Protein AF-A0A0F9BM87-F1 (afdb_monomer_lite)

Foldseek 3Di:
DPPDPVVVVVVVVVVVVVLVVLVVVVVVVLCVPLNDDPPDDPVVVVVSVVSCCVSVVVSVVVVVVVVVVVVVVVVVVVVVVVVVVVVVVVVVVVLVVVLVVLLVLLLVLLVLQADFDDPVLLVLLLVVLLVLCVVDVVLLVVLCVVVPPPSVPDDSSRSSVVVSVPDRARLLLLLLLQLVCVVPVDDLSRCCVPCSVPPCNSSPSSNVSLCPDPNVVVSLVSLLVSLVVLLPDDLVSSLVSLVSNVVSDPLSSNLSSLSSCVVVDDDPVSNCSSVVSVCVVVVVD

Secondary structure (DSSP, 8-state):
----HHHHHHHHHHHHHHHHHHHHHHHHHHHHHH-S-SS--HHHHHHHHHHHHHHHHHHHHHHHHHHHHHHHHHHHHHHHHHHHHHHHHHHHHHHHHHHHHHHHHHHHHHHHHTSBPPHHHHHHHHHHHHHHHHH-HHHHHHHHHHSTTTTTTS-HHHHHHHHHHH---BHHHHHHHHHHHHTTT--HHHHHHHSTTSTTHHHHHHHHHHHTSHHHHHHHHHHHHHHHHHHTS-HHHHHHHHHHHHHHS-HHHHHHHHHHGGGGT--HHHHHHHHHHHHHHHTT-

Organism: NCBI:txid412755

Radius of gyration: 41.7 Å; chains: 1; bounding box: 93×34×113 Å

Structure (mmCIF, N/CA/C/O backbone):
data_AF-A0A0F9BM87-F1
#
_entry.id   AF-A0A0F9BM87-F1
#
loop_
_atom_site.group_PDB
_atom_site.id
_atom_site.type_symbol
_atom_site.label_atom_id
_atom_site.label_alt_id
_atom_site.label_comp_id
_atom_site.label_asym_id
_atom_site.label_entity_id
_atom_site.label_seq_id
_atom_site.pdbx_PDB_ins_code
_atom_site.Cartn_x
_atom_site.Cartn_y
_atom_site.Cartn_z
_atom_site.occupancy
_atom_site.B_iso_or_equiv
_atom_site.auth_seq_id
_atom_site.auth_comp_id
_atom_site.auth_asym_id
_atom_site.auth_atom_id
_atom_site.pdbx_PDB_model_num
ATOM 1 N N . MET A 1 1 ? 21.117 15.524 -29.279 1.00 38.75 1 MET A N 1
ATOM 2 C CA . MET A 1 1 ? 21.558 15.865 -30.651 1.00 38.75 1 MET A CA 1
ATOM 3 C C . MET A 1 1 ? 21.084 14.778 -31.607 1.00 38.75 1 MET A C 1
ATOM 5 O O . MET A 1 1 ? 21.754 13.766 -31.763 1.00 38.75 1 MET A O 1
ATOM 9 N N . LEU A 1 2 ? 19.904 14.961 -32.200 1.00 38.16 2 LEU A N 1
ATOM 10 C CA . LEU A 1 2 ? 19.389 14.106 -33.270 1.00 38.16 2 LEU A CA 1
ATOM 11 C C . LEU A 1 2 ? 20.090 14.510 -34.570 1.00 38.16 2 LEU A C 1
ATOM 13 O O . LEU A 1 2 ? 19.672 15.446 -35.246 1.00 38.16 2 LEU A O 1
ATOM 17 N N . VAL A 1 3 ? 21.188 13.839 -34.913 1.00 45.25 3 VAL A N 1
ATOM 18 C CA . VAL A 1 3 ? 21.654 13.863 -36.302 1.00 45.25 3 VAL A CA 1
ATOM 19 C C . VAL A 1 3 ? 20.574 13.142 -37.104 1.00 45.25 3 VAL A C 1
ATOM 21 O O . VAL A 1 3 ? 20.413 11.933 -36.965 1.00 45.25 3 VAL A O 1
ATOM 24 N N . ASN A 1 4 ? 19.786 13.916 -37.857 1.00 48.91 4 ASN A N 1
ATOM 25 C CA . ASN A 1 4 ? 18.680 13.454 -38.692 1.00 48.91 4 ASN A CA 1
ATOM 26 C C . ASN A 1 4 ? 19.032 12.133 -39.389 1.00 48.91 4 ASN A C 1
ATOM 28 O O . ASN A 1 4 ? 19.942 12.086 -40.213 1.00 48.91 4 ASN A O 1
ATOM 32 N N . ALA A 1 5 ? 18.283 11.066 -39.108 1.00 56.22 5 ALA A N 1
ATOM 33 C CA . ALA A 1 5 ? 18.441 9.777 -39.786 1.00 56.22 5 ALA A CA 1
ATOM 34 C C . ALA A 1 5 ? 18.329 9.900 -41.322 1.00 56.22 5 ALA A C 1
ATOM 36 O O . ALA A 1 5 ? 18.836 9.064 -42.065 1.00 56.22 5 ALA A O 1
ATOM 37 N N . ASP A 1 6 ? 17.702 10.974 -41.808 1.00 58.03 6 ASP A N 1
ATOM 38 C CA . ASP A 1 6 ? 17.629 11.315 -43.226 1.00 58.03 6 ASP A CA 1
ATOM 39 C C . ASP A 1 6 ? 18.947 11.899 -43.786 1.00 58.03 6 ASP A C 1
ATOM 41 O O . ASP A 1 6 ? 19.316 11.639 -44.933 1.00 58.03 6 ASP A O 1
ATOM 45 N N . SER A 1 7 ? 19.729 12.630 -42.979 1.00 59.69 7 SER A N 1
ATOM 46 C CA . SER A 1 7 ? 21.034 13.152 -43.411 1.00 59.69 7 SER A CA 1
ATOM 47 C C . SER A 1 7 ? 22.107 12.062 -43.459 1.00 59.69 7 SER A C 1
ATOM 49 O O . SER A 1 7 ? 22.951 12.084 -44.356 1.00 59.69 7 SER A O 1
ATOM 51 N N . SER A 1 8 ? 22.044 11.061 -42.570 1.00 63.38 8 SER A N 1
ATOM 52 C CA . SER A 1 8 ? 22.971 9.920 -42.596 1.00 63.38 8 SER A CA 1
ATOM 53 C C . SER A 1 8 ? 22.740 9.022 -43.816 1.00 63.38 8 SER A C 1
ATOM 55 O O . SER A 1 8 ? 23.703 8.635 -44.474 1.00 63.38 8 SER A O 1
ATOM 57 N N . LYS A 1 9 ? 21.478 8.769 -44.194 1.00 68.50 9 LYS A N 1
ATOM 58 C CA . LYS A 1 9 ? 21.127 8.024 -45.416 1.00 68.50 9 LYS A CA 1
ATOM 59 C C . LYS A 1 9 ? 21.621 8.727 -46.677 1.00 68.50 9 LYS A C 1
ATOM 61 O O . LYS A 1 9 ? 22.190 8.085 -47.560 1.00 68.50 9 LYS A O 1
ATOM 66 N N . LYS A 1 10 ? 21.463 10.054 -46.743 1.00 76.38 10 LYS A N 1
ATOM 67 C CA . LYS A 1 10 ? 22.005 10.873 -47.835 1.00 76.38 10 LYS A CA 1
ATOM 68 C C . LYS A 1 10 ? 23.531 10.779 -47.876 1.00 76.38 10 LYS A C 1
ATOM 70 O O . LYS A 1 10 ? 24.073 10.480 -48.934 1.00 76.38 10 LYS A O 1
ATOM 75 N N . PHE A 1 11 ? 24.218 10.935 -46.743 1.00 75.75 11 PHE A N 1
ATOM 76 C CA . PHE A 1 11 ? 25.679 10.818 -46.667 1.00 75.75 11 PHE A CA 1
ATOM 77 C C . PHE A 1 11 ? 26.193 9.447 -47.131 1.00 75.75 11 PHE A C 1
ATOM 79 O O . PHE A 1 11 ? 27.096 9.381 -47.960 1.00 75.75 11 PHE A O 1
ATOM 86 N N . VAL A 1 12 ? 25.575 8.354 -46.671 1.00 74.69 12 VAL A N 1
ATOM 87 C CA . VAL A 1 12 ? 25.930 6.988 -47.093 1.00 74.69 12 VAL A CA 1
ATOM 88 C C . VAL A 1 12 ? 25.682 6.792 -48.592 1.00 74.69 12 VAL A C 1
ATOM 90 O O . VAL A 1 12 ? 26.532 6.241 -49.285 1.00 74.69 12 VAL A O 1
ATOM 93 N N . SER A 1 13 ? 24.569 7.301 -49.132 1.00 78.25 13 SER A N 1
ATOM 94 C CA . SER A 1 13 ? 24.286 7.243 -50.574 1.00 78.25 13 SER A CA 1
ATOM 95 C C . SER A 1 13 ? 25.323 8.007 -51.408 1.00 78.25 13 SER A C 1
ATOM 97 O O . SER A 1 13 ? 25.795 7.497 -52.424 1.00 78.25 13 SER A O 1
ATOM 99 N N . TRP A 1 14 ? 25.720 9.207 -50.973 1.00 82.31 14 TRP A N 1
ATOM 100 C CA . TRP A 1 14 ? 26.781 9.990 -51.615 1.00 82.31 14 TRP A CA 1
ATOM 101 C C . TRP A 1 14 ? 28.141 9.292 -51.536 1.00 82.31 14 TRP A C 1
ATOM 103 O O . TRP A 1 14 ? 28.867 9.259 -52.529 1.00 82.31 14 TRP A O 1
ATOM 113 N N . TYR A 1 15 ? 28.456 8.679 -50.394 1.00 80.31 15 TYR A N 1
ATOM 114 C CA . TYR A 1 15 ? 29.683 7.912 -50.202 1.00 80.31 15 TYR A CA 1
ATOM 115 C C . TYR A 1 15 ? 29.750 6.696 -51.135 1.00 80.31 15 TYR A C 1
ATOM 117 O O . TYR A 1 15 ? 30.749 6.517 -51.824 1.00 80.31 15 TYR A O 1
ATOM 125 N N . ILE A 1 16 ? 28.666 5.919 -51.250 1.00 81.19 16 ILE A N 1
ATOM 126 C CA . ILE A 1 16 ? 28.582 4.777 -52.178 1.00 81.19 16 ILE A CA 1
ATOM 127 C C . ILE A 1 16 ? 28.771 5.239 -53.629 1.00 81.19 16 ILE A C 1
ATOM 129 O O . ILE A 1 16 ? 29.550 4.644 -54.370 1.00 81.19 16 ILE A O 1
ATOM 133 N N . LYS A 1 17 ? 28.116 6.335 -54.038 1.00 85.31 17 LYS A N 1
ATOM 134 C CA . LYS A 1 17 ? 28.275 6.902 -55.390 1.00 85.31 17 LYS A CA 1
ATOM 135 C C . LYS A 1 17 ? 29.710 7.360 -55.663 1.00 85.31 17 LYS A C 1
ATOM 137 O O . LYS A 1 17 ? 30.238 7.102 -56.742 1.00 85.31 17 LYS A O 1
ATOM 142 N N . SER A 1 18 ? 30.346 8.011 -54.688 1.00 83.44 18 SER A N 1
ATOM 143 C CA . SER A 1 18 ? 31.752 8.418 -54.772 1.00 83.44 18 SER A CA 1
ATOM 144 C C . SER A 1 18 ? 32.675 7.205 -54.898 1.00 83.44 18 SER A C 1
ATOM 146 O O . SER A 1 18 ? 33.555 7.195 -55.756 1.00 83.44 18 SER A O 1
ATOM 148 N N . LEU A 1 19 ? 32.416 6.148 -54.127 1.00 81.50 19 LEU A N 1
ATOM 149 C CA . LEU A 1 19 ? 33.180 4.910 -54.177 1.00 81.50 19 LEU A CA 1
ATOM 150 C C . LEU A 1 19 ? 33.088 4.217 -55.542 1.00 81.50 19 LEU A C 1
ATOM 152 O O . LEU A 1 19 ? 34.108 3.839 -56.116 1.00 81.50 19 LEU A O 1
ATOM 156 N N . CYS A 1 20 ? 31.875 4.089 -56.088 1.00 83.94 20 CYS A N 1
ATOM 157 C CA . CYS A 1 20 ? 31.666 3.535 -57.424 1.00 83.94 20 CYS A CA 1
ATOM 158 C C . CYS A 1 20 ? 32.400 4.357 -58.491 1.00 83.94 20 CYS A C 1
ATOM 160 O O . CYS A 1 20 ? 33.011 3.779 -59.384 1.00 83.94 20 CYS A O 1
ATOM 162 N N . SER A 1 21 ? 32.397 5.688 -58.374 1.00 86.00 21 SER A N 1
ATOM 163 C CA . SER A 1 21 ? 33.141 6.573 -59.279 1.00 86.00 21 SER A CA 1
ATOM 164 C C . SER A 1 21 ? 34.652 6.322 -59.217 1.00 86.00 21 SER A C 1
ATOM 166 O O . SER A 1 21 ? 35.288 6.131 -60.251 1.00 86.00 21 SER A O 1
ATOM 168 N N . VAL A 1 22 ? 35.225 6.221 -58.011 1.00 84.12 22 VAL A N 1
ATOM 169 C CA . VAL A 1 22 ? 36.648 5.889 -57.826 1.00 84.12 22 VAL A CA 1
ATOM 170 C C . VAL A 1 22 ? 36.974 4.527 -58.440 1.00 84.12 22 VAL A C 1
ATOM 172 O O . VAL A 1 22 ? 37.974 4.401 -59.139 1.00 84.12 22 VAL A O 1
ATOM 175 N N . PHE A 1 23 ? 36.111 3.525 -58.258 1.00 82.25 23 PHE A N 1
ATOM 176 C CA . PHE A 1 23 ? 36.311 2.201 -58.850 1.00 82.25 23 PHE A CA 1
ATOM 177 C C . PHE A 1 23 ? 36.285 2.239 -60.386 1.00 82.25 23 PHE A C 1
ATOM 179 O O . PHE A 1 23 ? 37.147 1.645 -61.029 1.00 82.25 23 PHE A O 1
ATOM 186 N N . ILE A 1 24 ? 35.361 2.999 -60.985 1.00 85.50 24 ILE A N 1
ATOM 187 C CA . ILE A 1 24 ? 35.298 3.207 -62.442 1.00 85.50 24 ILE A CA 1
ATOM 188 C C . ILE A 1 24 ? 36.574 3.888 -62.953 1.00 85.50 24 ILE A C 1
ATOM 190 O O . ILE A 1 24 ? 37.122 3.469 -63.971 1.00 85.50 24 ILE A O 1
ATOM 194 N N . ILE A 1 25 ? 37.085 4.895 -62.235 1.00 85.44 25 ILE A N 1
ATOM 195 C CA . ILE A 1 25 ? 38.340 5.577 -62.586 1.00 85.44 25 ILE A CA 1
ATOM 196 C C . ILE A 1 25 ? 39.523 4.605 -62.517 1.00 85.44 25 ILE A C 1
ATOM 198 O O . ILE A 1 25 ? 40.340 4.583 -63.432 1.00 85.44 25 ILE A O 1
ATOM 202 N N . ILE A 1 26 ? 39.603 3.768 -61.478 1.00 81.19 26 ILE A N 1
ATOM 203 C CA . ILE A 1 26 ? 40.661 2.755 -61.335 1.00 81.19 26 ILE A CA 1
ATOM 204 C C . ILE A 1 26 ? 40.622 1.767 -62.505 1.00 81.19 26 ILE A C 1
ATOM 206 O O . ILE A 1 26 ? 41.658 1.491 -63.108 1.00 81.19 26 ILE A O 1
ATOM 210 N N . VAL A 1 27 ? 39.431 1.279 -62.866 1.00 81.06 27 VAL A N 1
ATOM 211 C CA . VAL A 1 27 ? 39.229 0.383 -64.015 1.00 81.06 27 VAL A CA 1
ATOM 212 C C . VAL A 1 27 ? 39.637 1.066 -65.326 1.00 81.06 27 VAL A C 1
ATOM 214 O O . VAL A 1 27 ? 40.315 0.461 -66.154 1.00 81.06 27 VAL A O 1
ATOM 217 N N . PHE A 1 28 ? 39.291 2.341 -65.505 1.00 83.69 28 PHE A N 1
ATOM 218 C CA . PHE A 1 28 ? 39.672 3.110 -66.690 1.00 83.69 28 PHE A CA 1
ATOM 219 C C . PHE A 1 28 ? 41.191 3.313 -66.791 1.00 83.69 28 PHE A C 1
ATOM 221 O O . PHE A 1 28 ? 41.782 3.050 -67.837 1.00 83.69 28 PHE A O 1
ATOM 228 N N . VAL A 1 29 ? 41.845 3.717 -65.696 1.00 82.38 29 VAL A N 1
ATOM 229 C CA . VAL A 1 29 ? 43.308 3.876 -65.619 1.00 82.38 29 VAL A CA 1
ATOM 230 C C . VAL A 1 29 ? 44.018 2.545 -65.870 1.00 82.38 29 VAL A C 1
ATOM 232 O O . VAL A 1 29 ? 45.041 2.513 -66.553 1.00 82.38 29 VAL A O 1
ATOM 235 N N . PHE A 1 30 ? 43.462 1.443 -65.366 1.00 75.75 30 PHE A N 1
ATOM 236 C CA . PHE A 1 30 ? 43.978 0.099 -65.602 1.00 75.75 30 PHE A CA 1
ATOM 237 C C . PHE A 1 30 ? 43.967 -0.260 -67.094 1.00 75.75 30 PHE A C 1
ATOM 239 O O . PHE A 1 30 ? 45.016 -0.593 -67.650 1.00 75.75 30 PHE A O 1
ATOM 246 N N . PHE A 1 31 ? 42.819 -0.121 -67.767 1.00 78.38 31 PHE A N 1
ATOM 247 C CA . PHE A 1 31 ? 42.715 -0.416 -69.200 1.00 78.38 31 PHE A CA 1
ATOM 248 C C . PHE A 1 31 ? 43.541 0.539 -70.065 1.00 78.38 31 PHE A C 1
ATOM 250 O O . PHE A 1 31 ? 44.109 0.107 -71.067 1.00 78.38 31 PHE A O 1
ATOM 257 N N . TYR A 1 32 ? 43.674 1.803 -69.656 1.00 78.56 32 TYR A N 1
ATOM 258 C CA . TYR A 1 32 ? 44.555 2.764 -70.319 1.00 78.56 32 TYR A CA 1
ATOM 259 C C . TYR A 1 32 ? 46.037 2.373 -70.210 1.00 78.56 32 TYR A C 1
ATOM 261 O O . TYR A 1 32 ? 46.791 2.523 -71.169 1.00 78.56 32 TYR A O 1
ATOM 269 N N . ARG A 1 33 ? 46.476 1.865 -69.049 1.00 73.81 33 ARG A N 1
ATOM 270 C CA . ARG A 1 33 ? 47.893 1.571 -68.789 1.00 73.81 33 ARG A CA 1
ATOM 271 C C . ARG A 1 33 ? 48.361 0.233 -69.360 1.00 73.81 33 ARG A C 1
ATOM 273 O O . ARG A 1 33 ? 49.499 0.162 -69.820 1.00 73.81 33 ARG A O 1
ATOM 280 N N . PHE A 1 34 ? 47.527 -0.804 -69.292 1.00 70.00 34 PHE A N 1
ATOM 281 C CA . PHE A 1 34 ? 47.913 -2.181 -69.636 1.00 70.00 34 PHE A CA 1
ATOM 282 C C . PHE A 1 34 ? 47.316 -2.682 -70.960 1.00 70.00 34 PHE A C 1
ATOM 284 O O . PHE A 1 34 ? 47.810 -3.663 -71.512 1.00 70.00 34 PHE A O 1
ATOM 291 N N . GLY A 1 35 ? 46.308 -1.994 -71.509 1.00 67.44 35 GLY A N 1
ATOM 292 C CA . GLY A 1 35 ? 45.614 -2.422 -72.723 1.00 67.44 35 GLY A CA 1
ATOM 293 C C . GLY A 1 35 ? 44.802 -3.712 -72.538 1.00 67.44 35 GLY A C 1
ATOM 294 O O . GLY A 1 35 ? 44.809 -4.342 -71.482 1.00 67.44 35 GLY A O 1
ATOM 295 N N . PHE A 1 36 ? 44.067 -4.112 -73.578 1.00 61.66 36 PHE A N 1
ATOM 296 C CA . PHE A 1 36 ? 43.294 -5.359 -73.598 1.00 61.66 36 PHE A CA 1
ATOM 297 C C . PHE A 1 36 ? 44.100 -6.432 -74.342 1.00 61.66 36 PHE A C 1
ATOM 299 O O . PHE A 1 36 ? 44.012 -6.543 -75.564 1.00 61.66 36 PHE A O 1
ATOM 306 N N . ASN A 1 37 ? 44.930 -7.201 -73.632 1.00 63.19 37 ASN A N 1
ATOM 307 C CA . ASN A 1 37 ? 45.675 -8.306 -74.240 1.00 63.19 37 ASN A CA 1
ATOM 308 C C . ASN A 1 37 ? 45.609 -9.575 -73.377 1.00 63.19 37 ASN A C 1
ATOM 310 O O . ASN A 1 37 ? 46.190 -9.651 -72.295 1.00 63.19 37 ASN A O 1
ATOM 314 N N . PHE A 1 38 ? 44.904 -10.589 -73.879 1.00 60.47 38 PHE A N 1
ATOM 315 C CA . PHE A 1 38 ? 44.740 -11.886 -73.216 1.00 60.47 38 PHE A CA 1
ATOM 316 C C . PHE A 1 38 ? 45.977 -12.796 -73.331 1.00 60.47 38 PHE A C 1
ATOM 318 O O . PHE A 1 38 ? 46.027 -13.827 -72.666 1.00 60.47 38 PHE A O 1
ATOM 325 N N . ASN A 1 39 ? 46.983 -12.419 -74.131 1.00 61.69 39 ASN A N 1
ATOM 326 C CA . ASN A 1 39 ? 48.230 -13.165 -74.307 1.00 61.69 39 ASN A CA 1
ATOM 327 C C . ASN A 1 39 ? 49.402 -12.430 -73.633 1.00 61.69 39 ASN A C 1
ATOM 329 O O . ASN A 1 39 ? 50.265 -11.852 -74.293 1.00 61.69 39 ASN A O 1
ATOM 333 N N . THR A 1 40 ? 49.375 -12.389 -72.302 1.00 65.00 40 THR A N 1
ATOM 334 C CA . THR A 1 40 ? 50.290 -11.593 -71.470 1.00 65.00 40 THR A CA 1
ATOM 335 C C . THR A 1 40 ? 51.230 -12.504 -70.669 1.00 65.00 40 THR A C 1
ATOM 337 O O . THR A 1 40 ? 50.798 -13.526 -70.139 1.00 65.00 40 THR A O 1
ATOM 340 N N . THR A 1 41 ? 52.519 -12.153 -70.572 1.00 73.88 41 THR A N 1
ATOM 341 C CA . THR A 1 41 ? 53.528 -12.945 -69.841 1.00 73.88 41 THR A CA 1
ATOM 342 C C . THR A 1 41 ? 53.299 -12.906 -68.322 1.00 73.88 41 THR A C 1
ATOM 344 O O . THR 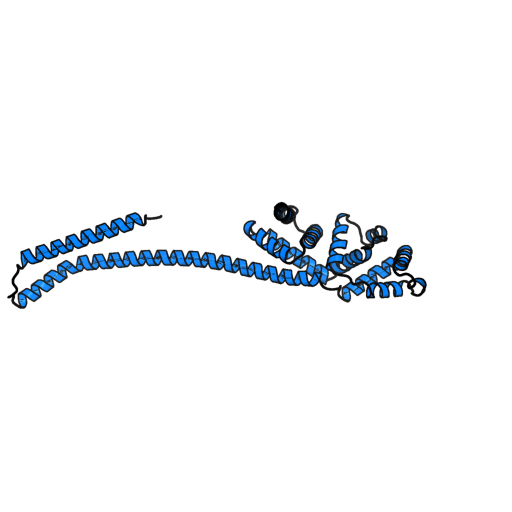A 1 41 ? 52.703 -11.970 -67.783 1.00 73.88 41 THR A O 1
ATOM 347 N N . LEU A 1 42 ? 53.787 -13.927 -67.605 1.00 69.44 42 LEU A N 1
ATOM 348 C CA . LEU A 1 42 ? 53.614 -14.064 -66.149 1.00 69.44 42 LEU A CA 1
ATOM 349 C C . LEU A 1 42 ? 54.137 -12.842 -65.366 1.00 69.44 42 LEU A C 1
ATOM 351 O O . LEU A 1 42 ? 53.536 -12.428 -64.379 1.00 69.44 42 LEU A O 1
ATOM 355 N N . GLU A 1 43 ? 55.224 -12.225 -65.827 1.00 73.25 43 GLU A N 1
ATOM 356 C CA . GLU A 1 43 ? 55.825 -11.044 -65.197 1.00 73.25 43 GLU A CA 1
ATOM 357 C C . GLU A 1 43 ? 54.905 -9.813 -65.259 1.00 73.25 43 GLU A C 1
ATOM 359 O O . GLU A 1 43 ? 54.724 -9.099 -64.270 1.00 73.25 43 GLU A O 1
ATOM 364 N N . THR A 1 44 ? 54.231 -9.602 -66.392 1.00 72.81 44 THR A N 1
ATOM 365 C CA . THR A 1 44 ? 53.254 -8.518 -66.554 1.00 72.81 44 THR A CA 1
ATOM 366 C C . THR A 1 44 ? 52.006 -8.752 -65.699 1.00 72.81 44 THR A C 1
ATOM 368 O O . THR A 1 44 ? 51.427 -7.793 -65.186 1.00 72.81 44 THR A O 1
ATOM 371 N N . TRP A 1 45 ? 51.627 -10.012 -65.464 1.00 77.12 45 TRP A N 1
ATOM 372 C CA . TRP A 1 45 ? 50.568 -10.370 -64.515 1.00 77.12 45 TRP A CA 1
ATOM 373 C C . TRP A 1 45 ? 50.923 -10.007 -63.073 1.00 77.12 45 TRP A C 1
ATOM 375 O O . TRP A 1 45 ? 50.112 -9.387 -62.384 1.00 77.12 45 TRP A O 1
ATOM 385 N N . VAL A 1 46 ? 52.140 -10.327 -62.624 1.00 79.19 46 VAL A N 1
ATOM 386 C CA . VAL A 1 46 ? 52.614 -9.980 -61.273 1.00 79.19 46 VAL A CA 1
ATOM 387 C C . VAL A 1 46 ? 52.647 -8.462 -61.080 1.00 79.19 46 VAL A C 1
ATOM 389 O O . VAL A 1 46 ? 52.158 -7.952 -60.069 1.00 79.19 46 VAL A O 1
ATOM 392 N N . HIS A 1 47 ? 53.145 -7.719 -62.072 1.00 76.12 47 HIS A N 1
ATOM 393 C CA . HIS A 1 47 ? 53.167 -6.257 -62.023 1.00 76.12 47 HIS A CA 1
ATOM 394 C C . HIS A 1 47 ? 51.749 -5.653 -62.011 1.00 76.12 47 HIS A C 1
ATOM 396 O O . HIS A 1 47 ? 51.476 -4.706 -61.271 1.00 76.12 47 HIS A O 1
ATOM 402 N N . SER A 1 48 ? 50.823 -6.227 -62.784 1.00 73.75 48 SER A N 1
ATOM 403 C CA . SER A 1 48 ? 49.414 -5.807 -62.812 1.00 73.75 48 SER A CA 1
ATOM 404 C C . SER A 1 48 ? 48.717 -6.058 -61.473 1.00 73.75 48 SER A C 1
ATOM 406 O O . SER A 1 48 ? 48.031 -5.173 -60.961 1.00 73.75 48 SER A O 1
ATOM 408 N N . ALA A 1 49 ? 48.939 -7.226 -60.862 1.00 76.69 49 ALA A N 1
ATOM 409 C CA . ALA A 1 49 ? 48.396 -7.568 -59.549 1.00 76.69 49 ALA A CA 1
ATOM 410 C C . ALA A 1 49 ? 48.949 -6.657 -58.439 1.00 76.69 49 ALA A C 1
ATOM 412 O O . ALA A 1 49 ? 48.195 -6.201 -57.579 1.00 76.69 49 ALA A O 1
ATOM 413 N N . SER A 1 50 ? 50.246 -6.331 -58.479 1.00 80.75 50 SER A N 1
ATOM 414 C CA . SER A 1 50 ? 50.868 -5.398 -57.530 1.00 80.75 50 SER A CA 1
ATOM 415 C C . SER A 1 50 ? 50.284 -3.985 -57.649 1.00 80.75 50 SER A C 1
ATOM 417 O O . SER A 1 50 ? 49.908 -3.380 -56.644 1.00 80.75 50 SER A O 1
ATOM 419 N N . PHE A 1 51 ? 50.123 -3.478 -58.875 1.00 79.88 51 PHE A N 1
ATOM 420 C CA . PHE A 1 51 ? 49.505 -2.175 -59.132 1.00 79.88 51 PHE A CA 1
ATOM 421 C C . PHE A 1 51 ? 48.049 -2.122 -58.649 1.00 79.88 51 PHE A C 1
ATOM 423 O O . PHE A 1 51 ? 47.656 -1.173 -57.970 1.00 79.88 51 PHE A O 1
ATOM 430 N N . PHE A 1 52 ? 47.267 -3.164 -58.944 1.00 77.25 52 PHE A N 1
ATOM 431 C CA . PHE A 1 52 ? 45.875 -3.262 -58.513 1.00 77.25 52 PHE A CA 1
ATOM 432 C C . PHE A 1 52 ? 45.753 -3.292 -56.985 1.00 77.25 52 PHE A C 1
ATOM 434 O O . PHE A 1 52 ? 44.976 -2.526 -56.421 1.00 77.25 52 PHE A O 1
ATOM 441 N N . ASN A 1 53 ? 46.576 -4.092 -56.300 1.00 81.06 53 ASN A N 1
ATOM 442 C CA . ASN A 1 53 ? 46.582 -4.155 -54.838 1.00 81.06 53 ASN A CA 1
ATOM 443 C C . ASN A 1 53 ? 46.970 -2.812 -54.203 1.00 81.06 53 ASN A C 1
ATOM 445 O O . ASN A 1 53 ? 46.304 -2.367 -53.268 1.00 81.06 53 ASN A O 1
ATOM 449 N N . ASN A 1 54 ? 47.990 -2.128 -54.726 1.00 81.81 54 ASN A N 1
ATOM 450 C CA . ASN A 1 54 ? 48.439 -0.842 -54.183 1.00 81.81 54 ASN A CA 1
ATOM 451 C C . ASN A 1 54 ? 47.396 0.273 -54.348 1.00 81.81 54 ASN A C 1
ATOM 453 O O . ASN A 1 54 ? 47.270 1.131 -53.476 1.00 81.81 54 ASN A O 1
ATOM 457 N N . ILE A 1 55 ? 46.626 0.253 -55.439 1.00 81.19 55 ILE A N 1
ATOM 458 C CA . ILE A 1 55 ? 45.579 1.249 -55.698 1.00 81.19 55 ILE A CA 1
ATOM 459 C C . ILE A 1 55 ? 44.270 0.913 -54.980 1.00 81.19 55 ILE A C 1
ATOM 461 O O . ILE A 1 55 ? 43.582 1.822 -54.517 1.00 81.19 55 ILE A O 1
ATOM 465 N N . LEU A 1 56 ? 43.916 -0.370 -54.870 1.00 78.56 56 LEU A N 1
ATOM 466 C CA . LEU A 1 56 ? 42.646 -0.793 -54.281 1.00 78.56 56 LEU A CA 1
ATOM 467 C C . LEU A 1 56 ? 42.680 -0.827 -52.746 1.00 78.56 56 LEU A C 1
ATOM 469 O O . LEU A 1 56 ? 41.650 -0.598 -52.112 1.00 78.56 56 LEU A O 1
ATOM 473 N N . THR A 1 57 ? 43.845 -1.070 -52.135 1.00 82.56 57 THR A N 1
ATOM 474 C CA . THR A 1 57 ? 43.966 -1.210 -50.672 1.00 82.56 57 THR A CA 1
ATOM 475 C C . THR A 1 57 ? 43.504 0.038 -49.901 1.00 82.56 57 THR A C 1
ATOM 477 O O . THR A 1 57 ? 42.686 -0.119 -48.992 1.00 82.56 57 THR A O 1
ATOM 480 N N . PRO A 1 58 ? 43.932 1.276 -50.232 1.00 81.00 58 PRO A N 1
ATOM 481 C CA . PRO A 1 58 ? 43.516 2.457 -49.469 1.00 81.00 58 PRO A CA 1
ATOM 482 C C . PRO A 1 58 ? 42.000 2.745 -49.528 1.00 81.00 58 PRO A C 1
ATOM 484 O O . PRO A 1 58 ? 41.409 2.974 -48.470 1.00 81.00 58 PRO A O 1
ATOM 487 N N . PRO A 1 59 ? 41.321 2.678 -50.697 1.00 79.00 59 PRO A N 1
ATOM 488 C CA . PRO A 1 59 ? 39.861 2.768 -50.764 1.00 79.00 59 PRO A CA 1
ATOM 489 C C . PRO A 1 59 ? 39.151 1.671 -49.968 1.00 79.00 59 PRO A C 1
ATOM 491 O O . PRO A 1 59 ? 38.188 1.957 -49.259 1.00 79.00 59 PRO A O 1
ATOM 494 N N . LEU A 1 60 ? 39.630 0.426 -50.047 1.00 79.75 60 LEU A N 1
ATOM 495 C CA . LEU A 1 60 ? 39.002 -0.703 -49.360 1.00 79.75 60 LEU A CA 1
ATOM 496 C C . LEU A 1 60 ? 39.111 -0.565 -47.835 1.00 79.75 60 LEU A C 1
ATOM 498 O O . LEU A 1 60 ? 38.148 -0.829 -47.119 1.00 79.75 60 LEU A O 1
ATOM 502 N N . LEU A 1 61 ? 40.242 -0.050 -47.349 1.00 82.75 61 LEU A N 1
ATOM 503 C CA . LEU A 1 61 ? 40.459 0.263 -45.937 1.00 82.75 61 LEU A CA 1
ATOM 504 C C . LEU A 1 61 ? 39.600 1.445 -45.451 1.00 82.75 61 LEU A C 1
ATOM 506 O O . LEU A 1 61 ? 39.128 1.460 -44.314 1.00 82.75 61 LEU A O 1
ATOM 510 N N . ALA A 1 62 ? 39.338 2.428 -46.317 1.00 80.81 62 ALA A N 1
ATOM 511 C CA . ALA A 1 62 ? 38.408 3.511 -46.009 1.00 80.81 62 ALA A CA 1
ATOM 512 C C . ALA A 1 62 ? 36.963 2.996 -45.870 1.00 80.81 62 ALA A C 1
ATOM 514 O O . ALA A 1 62 ? 36.266 3.386 -44.932 1.00 80.81 62 ALA A O 1
ATOM 515 N N . ILE A 1 63 ? 36.531 2.083 -46.749 1.00 80.31 63 ILE A N 1
ATOM 516 C CA . ILE A 1 63 ? 35.203 1.451 -46.676 1.00 80.31 63 ILE A CA 1
ATOM 517 C C . ILE A 1 63 ? 35.045 0.668 -45.375 1.00 80.31 63 ILE A C 1
ATOM 519 O O . ILE A 1 63 ? 34.043 0.826 -44.678 1.00 80.31 63 ILE A O 1
ATOM 523 N N . THR A 1 64 ? 36.021 -0.180 -45.039 1.00 85.81 64 THR A N 1
ATOM 524 C CA . THR A 1 64 ? 35.950 -0.998 -43.822 1.00 85.81 64 THR A CA 1
ATOM 525 C C . THR A 1 64 ? 35.918 -0.123 -42.575 1.00 85.81 64 THR A C 1
ATOM 527 O O . THR A 1 64 ? 35.104 -0.373 -41.690 1.00 85.81 64 THR A O 1
ATOM 530 N N . SER A 1 65 ? 36.699 0.960 -42.535 1.00 85.00 65 SER A N 1
ATOM 531 C CA . SER A 1 65 ? 36.641 1.955 -41.456 1.00 85.00 65 SER A CA 1
ATOM 532 C C . SER A 1 65 ? 35.253 2.599 -41.326 1.00 85.00 65 SER A C 1
ATOM 534 O O . SER A 1 65 ? 34.696 2.666 -40.228 1.00 85.00 65 SER A O 1
ATOM 536 N N . VAL A 1 66 ? 34.631 2.997 -42.442 1.00 81.69 66 VAL A N 1
ATOM 537 C CA . VAL A 1 66 ? 33.261 3.540 -42.439 1.00 81.69 66 VAL A CA 1
ATOM 538 C C . VAL A 1 66 ? 32.252 2.507 -41.939 1.00 81.69 66 VAL A C 1
ATOM 540 O O . VAL A 1 66 ? 31.402 2.845 -41.114 1.00 81.69 66 VAL A O 1
ATOM 543 N N . PHE A 1 67 ? 32.351 1.247 -42.369 1.00 82.12 67 PHE A N 1
ATOM 544 C CA . PHE A 1 67 ? 31.469 0.187 -41.876 1.00 82.12 67 PHE A CA 1
ATOM 545 C C . PHE A 1 67 ? 31.648 -0.083 -40.385 1.00 82.12 67 PHE A C 1
ATOM 547 O O . PHE A 1 67 ? 30.651 -0.240 -39.679 1.00 82.12 67 PHE A O 1
ATOM 554 N N . ILE A 1 68 ? 32.883 -0.073 -39.882 1.00 87.94 68 ILE A N 1
ATOM 555 C CA . ILE A 1 68 ? 33.161 -0.199 -38.448 1.00 87.94 68 ILE A CA 1
ATOM 556 C C . ILE A 1 68 ? 32.512 0.960 -37.684 1.00 87.94 68 ILE A C 1
ATOM 558 O O . ILE A 1 68 ? 31.833 0.729 -36.687 1.00 87.94 68 ILE A O 1
ATOM 562 N N . LEU A 1 69 ? 32.637 2.198 -38.172 1.00 84.19 69 LEU A N 1
ATOM 563 C CA . LEU A 1 69 ? 32.017 3.367 -37.540 1.00 84.19 69 LEU A CA 1
ATOM 564 C C . LEU A 1 69 ? 30.482 3.314 -37.558 1.00 84.19 69 LEU A C 1
ATOM 566 O O . LEU A 1 69 ? 29.845 3.696 -36.575 1.00 84.19 69 LEU A O 1
ATOM 570 N N . LEU A 1 70 ? 29.877 2.848 -38.654 1.00 77.81 70 LEU A N 1
ATOM 571 C CA . LEU A 1 70 ? 28.425 2.666 -38.754 1.00 77.81 70 LEU A CA 1
ATOM 572 C C . LEU A 1 70 ? 27.929 1.571 -37.809 1.00 77.81 70 LEU A C 1
ATOM 574 O O . LEU A 1 70 ? 26.930 1.768 -37.116 1.00 77.81 70 LEU A O 1
ATOM 578 N N . THR A 1 71 ? 28.656 0.455 -37.743 1.00 86.19 71 THR A N 1
ATOM 579 C CA . THR A 1 71 ? 28.357 -0.654 -36.831 1.00 86.19 71 THR A CA 1
ATOM 580 C C . THR A 1 71 ? 28.453 -0.177 -35.388 1.00 86.19 71 THR A C 1
ATOM 582 O O . THR A 1 71 ? 27.496 -0.315 -34.638 1.00 86.19 71 THR A O 1
ATOM 585 N N . TRP A 1 72 ? 29.541 0.510 -35.026 1.00 85.81 72 TRP A N 1
ATOM 586 C CA . TRP A 1 72 ? 29.733 1.083 -33.693 1.00 85.81 72 TRP A CA 1
ATOM 587 C C . TRP A 1 72 ? 28.604 2.034 -33.289 1.00 85.81 72 TRP A C 1
ATOM 589 O O . TRP A 1 72 ? 28.075 1.945 -32.182 1.00 85.81 72 TRP A O 1
ATOM 599 N N . ARG A 1 73 ? 28.212 2.947 -34.187 1.00 81.44 73 ARG A N 1
ATOM 600 C CA . ARG A 1 73 ? 27.102 3.873 -33.926 1.00 81.44 73 ARG A CA 1
ATOM 601 C C . ARG A 1 73 ? 25.792 3.130 -33.698 1.00 81.44 73 ARG A C 1
ATOM 603 O O . ARG A 1 73 ? 25.095 3.452 -32.744 1.00 81.44 73 ARG A O 1
ATOM 610 N N . THR A 1 74 ? 25.494 2.142 -34.537 1.00 82.75 74 THR A N 1
ATOM 611 C CA . THR A 1 74 ? 24.274 1.331 -34.425 1.00 82.75 74 THR A CA 1
ATOM 612 C C . THR A 1 74 ? 24.258 0.564 -33.107 1.00 82.75 74 THR A C 1
ATOM 614 O O . THR A 1 74 ? 23.323 0.727 -32.328 1.00 82.75 74 THR A O 1
ATOM 617 N N . SER A 1 75 ? 25.339 -0.154 -32.784 1.00 83.31 75 SER A N 1
ATOM 618 C CA . SER A 1 75 ? 25.468 -0.886 -31.520 1.00 83.31 75 SER A CA 1
ATOM 619 C C . SER A 1 75 ? 25.346 0.028 -30.302 1.00 83.31 75 SER A C 1
ATOM 621 O O . SER A 1 75 ? 24.715 -0.343 -29.318 1.00 83.31 75 SER A O 1
ATOM 623 N N . LYS A 1 76 ? 25.902 1.246 -30.355 1.00 86.19 76 LYS A N 1
ATOM 624 C CA . LYS A 1 76 ? 25.763 2.215 -29.263 1.00 86.19 76 LYS A CA 1
ATOM 625 C C . LYS A 1 76 ? 24.313 2.674 -29.087 1.00 86.19 76 LYS A C 1
ATOM 627 O O . LYS A 1 76 ? 23.835 2.727 -27.958 1.00 86.19 76 LYS A O 1
ATOM 632 N N . THR A 1 77 ? 23.609 2.981 -30.176 1.00 85.94 77 THR A N 1
ATOM 633 C CA . THR A 1 77 ? 22.195 3.385 -30.120 1.00 85.94 77 THR A CA 1
ATOM 634 C C . THR A 1 77 ? 21.299 2.256 -29.616 1.00 85.94 77 THR A C 1
ATOM 636 O O . THR A 1 77 ? 20.430 2.498 -28.783 1.00 85.94 77 THR A O 1
ATOM 639 N N . GLU A 1 78 ? 21.524 1.022 -30.066 1.00 85.56 78 GLU A N 1
ATOM 640 C CA . GLU A 1 78 ? 20.788 -0.154 -29.584 1.00 85.56 78 GLU A CA 1
ATOM 641 C C . GLU A 1 78 ? 21.060 -0.430 -28.104 1.00 85.56 78 GLU A C 1
ATOM 643 O O . GLU A 1 78 ? 20.133 -0.729 -27.350 1.00 85.56 78 GLU A O 1
ATOM 648 N N . LEU A 1 79 ? 22.309 -0.270 -27.658 1.00 89.75 79 LEU A N 1
ATOM 649 C CA . LEU A 1 79 ? 22.676 -0.419 -26.252 1.00 89.75 79 LEU A CA 1
ATOM 650 C C . LEU A 1 79 ? 22.001 0.644 -25.376 1.00 89.75 79 LEU A C 1
ATOM 652 O O . LEU A 1 79 ? 21.458 0.313 -24.325 1.00 89.75 79 LEU A O 1
ATOM 656 N N . GLU A 1 80 ? 21.993 1.907 -25.807 1.00 89.44 80 GLU A N 1
ATOM 657 C CA . GLU A 1 80 ? 21.297 2.993 -25.106 1.00 89.44 80 GLU A CA 1
ATOM 658 C C . GLU A 1 80 ? 19.781 2.740 -25.051 1.00 89.44 80 GLU A C 1
ATOM 660 O O . GLU A 1 80 ? 19.176 2.841 -23.982 1.00 89.44 80 GLU A O 1
ATOM 665 N N . ALA A 1 81 ? 19.169 2.325 -26.164 1.00 87.38 81 ALA A N 1
ATOM 666 C CA . ALA A 1 81 ? 17.754 1.957 -26.204 1.00 87.38 81 ALA A CA 1
ATOM 667 C C . ALA A 1 81 ? 17.444 0.787 -25.254 1.00 87.38 81 ALA A C 1
ATOM 669 O O . ALA A 1 81 ? 16.495 0.858 -24.475 1.00 87.38 81 ALA A O 1
ATOM 670 N N . THR A 1 82 ? 18.286 -0.248 -25.242 1.00 89.81 82 THR A N 1
ATOM 671 C CA . THR A 1 82 ? 18.135 -1.406 -24.348 1.00 89.81 82 THR A CA 1
ATOM 672 C C . THR A 1 82 ? 18.283 -1.002 -22.885 1.00 89.81 82 THR A C 1
ATOM 674 O O . THR A 1 82 ? 17.484 -1.419 -22.050 1.00 89.81 82 THR A O 1
ATOM 677 N N . LYS A 1 83 ? 19.254 -0.139 -22.565 1.00 91.00 83 LYS A N 1
ATOM 678 C CA . LYS A 1 83 ? 19.457 0.371 -21.206 1.00 91.00 83 LYS A CA 1
ATOM 679 C C . LYS A 1 83 ? 18.234 1.140 -20.710 1.00 91.00 83 LYS A C 1
ATOM 681 O O . LYS A 1 83 ? 17.743 0.858 -19.625 1.00 91.00 83 LYS A O 1
ATOM 686 N N . THR A 1 84 ? 17.700 2.053 -21.523 1.00 88.94 84 THR A N 1
ATOM 687 C CA . THR A 1 84 ? 16.496 2.818 -21.148 1.00 88.94 84 THR A CA 1
ATOM 688 C C . THR A 1 84 ? 15.260 1.929 -20.993 1.00 88.94 84 THR A C 1
ATOM 690 O O . THR A 1 84 ? 14.420 2.181 -20.130 1.00 88.94 84 THR A O 1
ATOM 693 N N . LEU A 1 85 ? 15.139 0.871 -21.800 1.00 89.69 85 LEU A N 1
ATOM 694 C CA . LEU A 1 85 ? 14.064 -0.109 -21.668 1.00 89.69 85 LEU A CA 1
ATOM 695 C C . LEU A 1 85 ? 14.204 -0.929 -20.378 1.00 89.69 85 LEU A C 1
ATOM 697 O O . LEU A 1 85 ? 13.218 -1.091 -19.663 1.00 89.69 85 LEU A O 1
ATOM 701 N N . LEU A 1 86 ? 15.418 -1.374 -20.044 1.00 90.38 86 LEU A N 1
ATOM 702 C CA . LEU A 1 86 ? 15.712 -2.074 -18.791 1.00 90.38 86 LEU A CA 1
ATOM 703 C C . LEU A 1 86 ? 15.437 -1.197 -17.567 1.00 90.38 86 LEU A C 1
ATOM 705 O O . LEU A 1 86 ? 14.804 -1.659 -16.627 1.00 90.38 86 LEU A O 1
ATOM 709 N N . GLU A 1 87 ? 15.845 0.072 -17.587 1.00 89.25 87 GLU A N 1
ATOM 710 C CA . GLU A 1 87 ? 15.570 1.022 -16.500 1.00 89.25 87 GLU A CA 1
ATOM 711 C C . GLU A 1 87 ? 14.059 1.189 -16.267 1.00 89.25 87 GLU A C 1
ATOM 713 O O . GLU A 1 87 ? 13.596 1.138 -15.128 1.00 89.25 87 GLU A O 1
ATOM 718 N N . LYS A 1 88 ? 13.264 1.298 -17.340 1.00 84.38 88 LYS A N 1
ATOM 719 C CA . LYS A 1 88 ? 11.794 1.344 -17.239 1.00 84.38 88 LYS A CA 1
ATOM 720 C C . LYS A 1 88 ? 11.200 0.045 -16.696 1.00 84.38 88 LYS A C 1
ATOM 722 O O . LYS A 1 88 ? 10.260 0.090 -15.906 1.00 84.38 88 LYS A O 1
ATOM 727 N N . GLN A 1 89 ? 11.723 -1.103 -17.125 1.00 86.25 89 GLN A N 1
ATOM 728 C CA . GLN A 1 89 ? 11.269 -2.406 -16.640 1.00 86.25 89 GLN A CA 1
ATOM 729 C C . GLN A 1 89 ? 11.589 -2.604 -15.158 1.00 86.25 89 GLN A C 1
ATOM 731 O O . GLN A 1 89 ? 10.730 -3.088 -14.429 1.00 86.25 89 GLN A O 1
ATOM 736 N N . LEU A 1 90 ? 12.776 -2.191 -14.706 1.00 89.62 90 LEU A N 1
ATOM 737 C CA . LEU A 1 90 ? 13.162 -2.233 -13.296 1.00 89.62 90 LEU A CA 1
ATOM 738 C C . LEU A 1 90 ? 12.251 -1.342 -12.455 1.00 89.62 90 LEU A C 1
ATOM 740 O O . LEU A 1 90 ? 11.625 -1.842 -11.531 1.00 89.62 90 LEU A O 1
ATOM 744 N N . ALA A 1 91 ? 12.050 -0.081 -12.850 1.00 82.56 91 ALA A N 1
ATOM 745 C CA . ALA A 1 91 ? 11.144 0.820 -12.136 1.00 82.56 91 ALA A CA 1
ATOM 746 C C . ALA A 1 91 ? 9.702 0.277 -12.064 1.00 82.56 91 ALA A C 1
ATOM 748 O O . ALA A 1 91 ? 9.029 0.399 -11.041 1.00 82.56 91 ALA A O 1
ATOM 749 N N . SER A 1 92 ? 9.216 -0.353 -13.141 1.00 84.25 92 SER A N 1
ATOM 750 C CA . SER A 1 92 ? 7.902 -1.002 -13.137 1.00 84.25 92 SER A CA 1
ATOM 751 C C . SER A 1 92 ? 7.861 -2.227 -12.228 1.00 84.25 92 SER A C 1
ATOM 753 O O . SER A 1 92 ? 6.832 -2.473 -11.605 1.00 84.25 92 SER A O 1
ATOM 755 N N . LYS A 1 93 ? 8.936 -3.016 -12.184 1.00 88.56 93 LYS A N 1
ATOM 756 C CA . LYS A 1 93 ? 9.026 -4.202 -11.334 1.00 88.56 93 LYS A CA 1
ATOM 757 C C . LYS A 1 93 ? 9.057 -3.807 -9.861 1.00 88.56 93 LYS A C 1
ATOM 759 O O . LYS A 1 93 ? 8.283 -4.364 -9.093 1.00 88.56 93 LYS A O 1
ATOM 764 N N . ASP A 1 94 ? 9.860 -2.806 -9.514 1.00 86.88 94 ASP A N 1
ATOM 765 C CA . ASP A 1 94 ? 9.961 -2.277 -8.154 1.00 86.88 94 ASP A CA 1
ATOM 766 C C . ASP A 1 94 ? 8.593 -1.779 -7.666 1.00 86.88 94 ASP A C 1
ATOM 768 O O . ASP A 1 94 ? 8.165 -2.115 -6.567 1.00 86.88 94 ASP A O 1
ATOM 772 N N . LEU A 1 95 ? 7.844 -1.058 -8.516 1.00 86.94 95 LEU A N 1
ATOM 773 C CA . LEU A 1 95 ? 6.476 -0.630 -8.201 1.00 86.94 95 LEU A CA 1
ATOM 774 C C . LEU A 1 95 ? 5.540 -1.821 -7.935 1.00 86.94 95 LEU A C 1
ATOM 776 O O . LEU A 1 95 ? 4.731 -1.768 -7.012 1.00 86.94 95 LEU A O 1
ATOM 780 N N . VAL A 1 96 ? 5.609 -2.865 -8.766 1.00 87.06 96 VAL A N 1
ATOM 781 C CA . VAL A 1 96 ? 4.761 -4.059 -8.627 1.00 87.06 96 VAL A CA 1
ATOM 782 C C . VAL A 1 96 ? 5.088 -4.810 -7.340 1.00 87.06 96 VAL A C 1
ATOM 784 O O . VAL A 1 96 ? 4.173 -5.208 -6.629 1.00 87.06 96 VAL A O 1
ATOM 787 N N . GLU A 1 97 ? 6.368 -4.966 -7.015 1.00 89.81 97 GLU A N 1
ATOM 788 C CA . GLU A 1 97 ? 6.829 -5.661 -5.810 1.00 89.81 97 GLU A CA 1
ATOM 789 C C . GLU A 1 97 ? 6.466 -4.887 -4.531 1.00 89.81 97 GLU A C 1
ATOM 791 O O . GLU A 1 97 ? 5.981 -5.464 -3.550 1.00 89.81 97 GLU A O 1
ATOM 796 N N . ASP A 1 98 ? 6.602 -3.559 -4.570 1.00 88.06 98 ASP A N 1
ATOM 797 C CA . ASP A 1 98 ? 6.128 -2.659 -3.519 1.00 88.06 98 ASP A CA 1
ATOM 798 C C . ASP A 1 98 ? 4.602 -2.778 -3.324 1.00 88.06 98 ASP A C 1
ATOM 800 O O . ASP A 1 98 ? 4.123 -2.890 -2.189 1.00 88.06 98 ASP A O 1
ATOM 804 N N . LEU A 1 99 ? 3.826 -2.785 -4.418 1.00 88.62 99 LEU A N 1
ATOM 805 C CA . LEU A 1 99 ? 2.364 -2.900 -4.375 1.00 88.62 99 LEU A CA 1
ATOM 806 C C . LEU A 1 99 ? 1.929 -4.280 -3.878 1.00 88.62 99 LEU A C 1
ATOM 808 O O . LEU A 1 99 ? 1.020 -4.370 -3.060 1.00 88.62 99 LEU A O 1
ATOM 812 N N . GLU A 1 100 ? 2.604 -5.352 -4.288 1.00 88.38 100 GLU A N 1
ATOM 813 C CA . GLU A 1 100 ? 2.346 -6.700 -3.781 1.00 88.38 100 GLU A CA 1
ATOM 814 C C . GLU A 1 100 ? 2.643 -6.794 -2.277 1.00 88.38 100 GLU A C 1
ATOM 816 O O . GLU A 1 100 ? 1.865 -7.367 -1.514 1.00 88.38 100 GLU A O 1
ATOM 821 N N . THR A 1 101 ? 3.730 -6.173 -1.817 1.00 89.69 101 THR A N 1
ATOM 822 C CA . THR A 1 101 ? 4.062 -6.104 -0.388 1.00 89.69 101 THR A CA 1
ATOM 823 C C . THR A 1 101 ? 3.002 -5.334 0.397 1.00 89.69 101 THR A C 1
ATOM 825 O O . THR A 1 101 ? 2.587 -5.772 1.474 1.00 89.69 101 THR A O 1
ATOM 828 N N . PHE A 1 102 ? 2.542 -4.200 -0.135 1.00 89.69 102 PHE A N 1
ATOM 829 C CA . PHE A 1 102 ? 1.437 -3.431 0.437 1.00 89.69 102 PHE A CA 1
ATOM 830 C C . PHE A 1 102 ? 0.154 -4.265 0.503 1.00 89.69 102 PHE A C 1
ATOM 832 O O . PHE A 1 102 ? -0.451 -4.387 1.565 1.00 89.69 102 PHE A O 1
ATOM 839 N N . SER A 1 103 ? -0.196 -4.906 -0.607 1.00 88.06 103 SER A N 1
ATOM 840 C CA . SER A 1 103 ? -1.368 -5.758 -0.782 1.00 88.06 103 SER A CA 1
ATOM 841 C C . SER A 1 103 ? -1.397 -6.927 0.210 1.00 88.06 103 SER A C 1
ATOM 843 O O . SER A 1 103 ? -2.410 -7.162 0.871 1.00 88.06 103 SER A O 1
ATOM 845 N N . ARG A 1 104 ? -0.259 -7.608 0.410 1.00 87.81 104 ARG A N 1
ATOM 846 C CA . ARG A 1 104 ? -0.113 -8.678 1.413 1.00 87.81 104 ARG A CA 1
ATOM 847 C C . ARG A 1 104 ? -0.345 -8.164 2.833 1.00 87.81 104 ARG A C 1
ATOM 849 O O . ARG A 1 104 ? -1.168 -8.721 3.550 1.00 87.81 104 ARG A O 1
ATOM 856 N N . ARG A 1 105 ? 0.313 -7.062 3.215 1.00 87.00 105 ARG A N 1
ATOM 857 C CA . ARG A 1 105 ? 0.134 -6.451 4.547 1.00 87.00 105 ARG A CA 1
ATOM 858 C C . ARG A 1 105 ? -1.306 -6.010 4.785 1.00 87.00 105 ARG A C 1
ATOM 860 O O . ARG A 1 105 ? -1.810 -6.126 5.896 1.00 87.00 105 ARG A O 1
ATOM 867 N N . LEU A 1 106 ? -1.964 -5.509 3.746 1.00 85.62 106 LEU A N 1
ATOM 868 C CA . LEU A 1 106 ? -3.360 -5.117 3.821 1.00 85.62 106 LEU A CA 1
ATOM 869 C C . LEU A 1 106 ? -4.280 -6.329 3.973 1.00 85.62 106 LEU A C 1
ATOM 871 O O . LEU A 1 106 ? -5.215 -6.290 4.765 1.00 85.62 106 LEU A O 1
ATOM 875 N N . SER A 1 107 ? -3.981 -7.427 3.275 1.00 83.06 107 SER A N 1
ATOM 876 C CA . SER A 1 107 ? -4.698 -8.689 3.445 1.00 83.06 107 SER A CA 1
ATOM 877 C C . SER A 1 107 ? -4.609 -9.187 4.887 1.00 83.06 107 SER A C 1
ATOM 879 O O . SER A 1 107 ? -5.631 -9.574 5.451 1.00 83.06 107 SER A O 1
ATOM 881 N N . ASP A 1 108 ? -3.427 -9.124 5.502 1.00 83.75 108 ASP A N 1
ATOM 882 C CA . ASP A 1 108 ? -3.236 -9.520 6.901 1.00 83.75 108 ASP A CA 1
ATOM 883 C C . ASP A 1 108 ? -4.091 -8.672 7.854 1.00 83.75 108 ASP A C 1
ATOM 885 O O . ASP A 1 108 ? -4.711 -9.211 8.770 1.00 83.75 108 ASP A O 1
ATOM 889 N N . LEU A 1 109 ? -4.193 -7.362 7.606 1.00 80.62 109 LEU A N 1
ATOM 890 C CA . LEU A 1 109 ? -5.044 -6.463 8.393 1.00 80.62 109 LEU A CA 1
ATOM 891 C C . LEU A 1 109 ? -6.538 -6.705 8.153 1.00 80.62 109 LEU A C 1
ATOM 893 O O . LEU A 1 109 ? -7.299 -6.720 9.118 1.00 80.62 109 LEU A O 1
ATOM 897 N N . SER A 1 110 ? -6.945 -6.957 6.907 1.00 76.81 110 SER A N 1
ATOM 898 C CA . SER A 1 110 ? -8.340 -7.252 6.550 1.00 76.81 110 SER A CA 1
ATOM 899 C C . SER A 1 110 ? -8.821 -8.585 7.129 1.00 76.81 110 SER A C 1
ATOM 901 O O . SER A 1 110 ? -9.990 -8.751 7.470 1.00 76.81 110 SER A O 1
ATOM 903 N N . ASN A 1 111 ? -7.912 -9.547 7.312 1.00 75.62 111 ASN A N 1
ATOM 904 C CA . ASN A 1 111 ? -8.242 -10.806 7.966 1.00 75.62 111 ASN A CA 1
ATOM 905 C C . ASN A 1 111 ? -8.629 -10.582 9.433 1.00 75.62 111 ASN A C 1
ATOM 907 O O . ASN A 1 111 ? -9.516 -11.271 9.928 1.00 75.62 111 ASN A O 1
ATOM 911 N N . VAL A 1 112 ? -8.034 -9.590 10.110 1.00 69.31 112 VAL A N 1
ATOM 912 C CA . VAL A 1 112 ? -8.393 -9.226 11.492 1.00 69.31 112 VAL A CA 1
ATOM 913 C C . VAL A 1 112 ? -9.820 -8.679 11.586 1.00 69.31 112 VAL A C 1
ATOM 915 O O . VAL A 1 112 ? -10.500 -8.943 12.573 1.00 69.31 112 VAL A O 1
ATOM 918 N N . GLU A 1 113 ? -10.318 -8.004 10.547 1.00 64.06 113 GLU A N 1
ATOM 919 C CA . GLU A 1 113 ? -11.693 -7.478 10.495 1.00 64.06 113 GLU A CA 1
ATOM 920 C C . GLU A 1 113 ? -12.75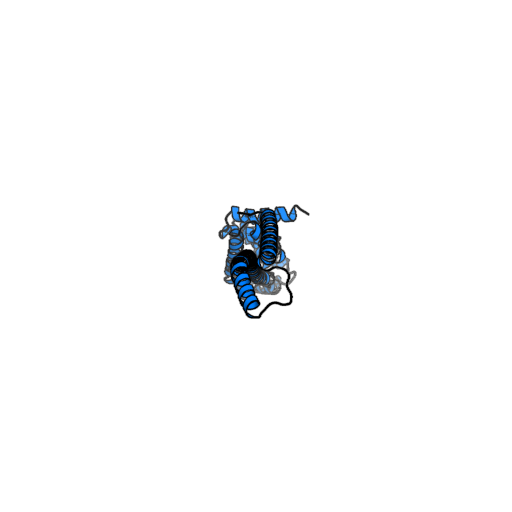2 -8.586 10.540 1.00 64.06 113 GLU A C 1
ATOM 922 O O . GLU A 1 113 ? -13.832 -8.395 11.101 1.00 64.06 113 GLU A O 1
ATOM 927 N N . ARG A 1 114 ? -12.432 -9.746 9.950 1.00 64.88 114 ARG A N 1
ATOM 928 C CA . ARG A 1 114 ? -13.329 -10.906 9.832 1.00 64.88 114 ARG A CA 1
ATOM 929 C C . ARG A 1 114 ? -13.253 -11.854 11.024 1.00 64.88 114 ARG A C 1
ATOM 931 O O . ARG A 1 114 ? -14.004 -12.826 11.075 1.00 64.88 114 ARG A O 1
ATOM 938 N N . LEU A 1 115 ? -12.329 -11.622 11.954 1.00 64.81 115 LEU A N 1
ATOM 939 C CA . LEU A 1 115 ? -12.178 -12.465 13.130 1.00 64.81 115 LEU A CA 1
ATOM 940 C C . LEU A 1 115 ? -13.173 -12.054 14.216 1.00 64.81 115 LEU A C 1
ATOM 942 O O . LEU A 1 115 ? -13.405 -10.873 14.475 1.00 64.81 115 LEU A O 1
ATOM 946 N N . SER A 1 116 ? -13.709 -13.056 14.910 1.00 67.44 116 SER A N 1
ATOM 947 C CA . SER A 1 116 ? -14.349 -12.844 16.207 1.00 67.44 116 SER A CA 1
ATOM 948 C C . SER A 1 116 ? -13.305 -12.335 17.202 1.00 67.44 116 SER A C 1
ATOM 950 O O . SER A 1 116 ? -12.161 -12.805 17.163 1.00 67.44 116 SER A O 1
ATOM 952 N N . LEU A 1 117 ? -13.688 -11.457 18.138 1.00 68.19 117 LEU A N 1
ATOM 953 C CA . LEU A 1 117 ? -12.769 -11.009 19.194 1.00 68.19 117 LEU A CA 1
ATOM 954 C C . LEU A 1 117 ? -12.047 -12.190 19.854 1.00 68.19 117 LEU A C 1
ATOM 956 O O . LEU A 1 117 ? -12.665 -13.179 20.266 1.00 68.19 117 LEU A O 1
ATOM 960 N N . ASN A 1 118 ? -10.729 -12.066 19.990 1.00 70.31 118 ASN A N 1
ATOM 961 C CA . ASN A 1 118 ? -9.924 -13.100 20.619 1.00 70.31 118 ASN A CA 1
ATOM 962 C C . ASN A 1 118 ? -10.304 -13.284 22.112 1.00 70.31 118 ASN A C 1
ATOM 964 O O . ASN A 1 118 ? -10.904 -12.398 22.736 1.00 70.31 118 ASN A O 1
ATOM 968 N N . PRO A 1 119 ? -9.929 -14.413 22.742 1.00 68.88 119 PRO A N 1
ATOM 969 C CA . PRO A 1 119 ? -10.272 -14.683 24.141 1.00 68.88 119 PRO A CA 1
ATOM 970 C C . PRO A 1 119 ? -9.762 -13.619 25.127 1.00 68.88 119 PRO A C 1
ATOM 972 O O . PRO A 1 119 ? -10.422 -13.329 26.127 1.00 68.88 119 PRO A O 1
ATOM 975 N N . GLY A 1 120 ? -8.607 -13.006 24.842 1.00 67.25 120 GLY A N 1
ATOM 976 C CA . GLY A 1 120 ? -8.020 -11.961 25.681 1.00 67.25 120 GLY A CA 1
ATOM 977 C C . GLY A 1 120 ? -8.832 -10.663 25.671 1.00 67.25 120 GLY A C 1
ATOM 978 O O . GLY A 1 120 ? -9.134 -10.109 26.728 1.00 67.25 120 GLY A O 1
ATOM 979 N N . ALA A 1 121 ? -9.238 -10.187 24.493 1.00 65.69 121 ALA A N 1
ATOM 980 C CA . ALA A 1 121 ? -10.110 -9.026 24.357 1.00 65.69 121 ALA A CA 1
ATOM 981 C C . ALA A 1 121 ? -11.520 -9.318 24.876 1.00 65.69 121 ALA A C 1
ATOM 983 O O . ALA A 1 121 ? -12.059 -8.483 25.595 1.00 65.69 121 ALA A O 1
ATOM 984 N N . LYS A 1 122 ? -12.063 -10.525 24.652 1.00 68.12 122 LYS A N 1
ATOM 985 C CA . LYS A 1 122 ? -13.320 -10.969 25.287 1.00 68.12 122 LYS A CA 1
ATOM 986 C C . LYS A 1 122 ? -13.236 -10.944 26.815 1.00 68.12 122 LYS A C 1
ATOM 988 O O . LYS A 1 122 ? -14.198 -10.566 27.472 1.00 68.12 122 LYS A O 1
ATOM 993 N N . SER A 1 123 ? -12.097 -11.306 27.402 1.00 67.62 123 SER A N 1
ATOM 994 C CA . SER A 1 123 ? -11.907 -11.267 28.862 1.00 67.62 123 SER A CA 1
ATOM 995 C C . SER A 1 123 ? -11.835 -9.837 29.405 1.00 67.62 123 SER A C 1
ATOM 997 O O . SER A 1 123 ? -12.446 -9.541 30.429 1.00 67.62 123 SER A O 1
ATOM 999 N N . ARG A 1 124 ? -11.154 -8.925 28.697 1.00 66.88 124 ARG A N 1
ATOM 1000 C CA . ARG A 1 124 ? -11.149 -7.490 29.036 1.00 66.88 124 ARG A CA 1
ATOM 1001 C C . ARG A 1 124 ? -12.532 -6.868 28.883 1.00 66.88 124 ARG A C 1
ATOM 1003 O O . ARG A 1 124 ? -12.972 -6.159 29.775 1.00 66.88 124 ARG A O 1
ATOM 1010 N N . LEU A 1 125 ? -13.228 -7.184 27.794 1.00 68.50 125 LEU A N 1
ATOM 1011 C CA . LEU A 1 125 ? -14.610 -6.784 27.556 1.00 68.50 125 LEU A CA 1
ATOM 1012 C C . LEU A 1 125 ? -15.520 -7.231 28.703 1.00 68.50 125 LEU A C 1
ATOM 1014 O O . LEU A 1 125 ? -16.256 -6.417 29.247 1.00 68.50 125 LEU A O 1
ATOM 1018 N N . LYS A 1 126 ? -15.427 -8.508 29.099 1.00 67.88 126 LYS A N 1
ATOM 1019 C CA . LYS A 1 126 ? -16.143 -9.056 30.259 1.00 67.88 126 LYS A CA 1
ATOM 1020 C C . LYS A 1 126 ? -15.856 -8.242 31.512 1.00 67.88 126 LYS A C 1
ATOM 1022 O O . LYS A 1 126 ? -16.791 -7.876 32.207 1.00 67.88 126 LYS A O 1
ATOM 1027 N N . PHE A 1 127 ? -14.588 -7.936 31.782 1.00 67.75 127 PHE A N 1
ATOM 1028 C CA . PHE A 1 127 ? -14.211 -7.123 32.935 1.00 67.75 127 PHE A CA 1
ATOM 1029 C C . PHE A 1 127 ? -14.830 -5.720 32.875 1.00 67.75 127 PHE A C 1
ATOM 1031 O O . PHE A 1 127 ? -15.477 -5.328 33.838 1.00 67.75 127 PHE A O 1
ATOM 1038 N N . TYR A 1 128 ? -14.706 -5.013 31.745 1.00 67.12 128 TYR A N 1
ATOM 1039 C CA . TYR A 1 128 ? -15.268 -3.670 31.569 1.00 67.12 128 TYR A CA 1
ATOM 1040 C C . TYR A 1 128 ? -16.792 -3.651 31.689 1.00 67.12 128 TYR A C 1
ATOM 1042 O O . TYR A 1 128 ? -17.343 -2.790 32.371 1.00 67.12 128 TYR A O 1
ATOM 1050 N N . LEU A 1 129 ? -17.489 -4.598 31.062 1.00 67.00 129 LEU A N 1
ATOM 1051 C CA . LEU A 1 129 ? -18.946 -4.666 31.137 1.00 67.00 129 LEU A CA 1
ATOM 1052 C C . LEU A 1 129 ? -19.416 -5.031 32.539 1.00 67.00 129 LEU A C 1
ATOM 1054 O O . LEU A 1 129 ? -20.296 -4.351 33.044 1.00 67.00 129 LEU A O 1
ATOM 1058 N N . VAL A 1 130 ? -18.801 -6.019 33.198 1.00 66.31 130 VAL A N 1
ATOM 1059 C CA . VAL A 1 130 ? -19.142 -6.372 34.587 1.00 66.31 130 VAL A CA 1
ATOM 1060 C C . VAL A 1 130 ? -18.887 -5.190 35.520 1.00 66.31 130 VAL A C 1
ATOM 1062 O O . VAL A 1 130 ? -19.782 -4.822 36.272 1.00 66.31 130 VAL A O 1
ATOM 1065 N N . SER A 1 131 ? -17.728 -4.527 35.427 1.00 65.25 131 SER A N 1
ATOM 1066 C CA . SER A 1 131 ? -17.443 -3.359 36.267 1.00 65.25 131 SER A CA 1
ATOM 1067 C C . SER A 1 131 ? -18.426 -2.214 36.024 1.00 65.25 131 SER A C 1
ATOM 1069 O O . SER A 1 131 ? -18.769 -1.498 36.957 1.00 65.25 131 SER A O 1
ATOM 1071 N N . THR A 1 132 ? -18.903 -2.045 34.788 1.00 63.25 132 THR A N 1
ATOM 1072 C CA . THR A 1 132 ? -19.837 -0.960 34.457 1.00 63.25 132 THR A CA 1
ATOM 1073 C C . THR A 1 132 ? -21.288 -1.309 34.808 1.00 63.25 132 THR A C 1
ATOM 1075 O O . THR A 1 132 ? -22.031 -0.442 35.261 1.00 63.25 132 THR A O 1
ATOM 1078 N N . LEU A 1 133 ? -21.684 -2.578 34.674 1.00 62.44 133 LEU A N 1
ATOM 1079 C CA . LEU A 1 133 ? -22.980 -3.115 35.112 1.00 62.44 133 LEU A CA 1
ATOM 1080 C C . LEU A 1 133 ? -23.126 -3.080 36.636 1.00 62.44 133 LEU A C 1
ATOM 1082 O O . LEU A 1 133 ? -24.200 -2.754 37.143 1.00 62.44 133 LEU A O 1
ATOM 1086 N N . ASP A 1 134 ? -22.048 -3.372 37.364 1.00 62.50 134 ASP A N 1
ATOM 1087 C CA . ASP A 1 134 ? -22.021 -3.274 38.826 1.00 62.50 134 ASP A CA 1
ATOM 1088 C C . ASP A 1 134 ? -22.157 -1.824 39.299 1.00 62.50 134 ASP A C 1
ATOM 1090 O O . ASP A 1 134 ? -22.805 -1.559 40.311 1.00 62.50 134 ASP A O 1
ATOM 1094 N N . MET A 1 135 ? -21.605 -0.871 38.544 1.00 57.53 135 MET A N 1
ATOM 1095 C CA . MET A 1 135 ? -21.725 0.557 38.846 1.00 57.53 135 MET A CA 1
ATOM 1096 C C . MET A 1 135 ? -23.073 1.160 38.432 1.00 57.53 135 MET A C 1
ATOM 1098 O O . MET A 1 135 ? -23.440 2.217 38.945 1.00 57.53 135 MET A O 1
ATOM 1102 N N . ASN A 1 136 ? -23.828 0.520 37.532 1.00 59.31 136 ASN A N 1
ATOM 1103 C CA . ASN A 1 136 ? -25.028 1.110 36.946 1.00 59.31 136 ASN A CA 1
ATOM 1104 C C . ASN A 1 136 ? -26.206 0.116 36.911 1.00 59.31 136 ASN A C 1
ATOM 1106 O O . ASN A 1 136 ? -26.353 -0.686 35.992 1.00 59.31 136 ASN A O 1
ATOM 1110 N N . ASN A 1 137 ? -27.092 0.192 37.915 1.00 62.97 137 ASN A N 1
ATOM 1111 C CA . ASN A 1 137 ? -28.271 -0.681 38.057 1.00 62.97 137 ASN A CA 1
ATOM 1112 C C . ASN A 1 137 ? -29.236 -0.637 36.858 1.00 62.97 137 ASN A C 1
ATOM 1114 O O . ASN A 1 137 ? -29.899 -1.637 36.584 1.00 62.97 137 ASN A O 1
ATOM 1118 N N . ASN A 1 138 ? -29.292 0.482 36.131 1.00 59.62 138 ASN A N 1
ATOM 1119 C CA . ASN A 1 138 ? -30.100 0.600 34.916 1.00 59.62 138 ASN A CA 1
ATOM 1120 C C . ASN A 1 138 ? -29.542 -0.259 33.775 1.00 59.62 138 ASN A C 1
ATOM 1122 O O . ASN A 1 138 ? -30.305 -0.723 32.930 1.00 59.62 138 ASN A O 1
ATOM 1126 N N . LEU A 1 139 ? -28.228 -0.521 33.795 1.00 56.06 139 LEU A N 1
ATOM 1127 C CA . LEU A 1 139 ? -27.528 -1.272 32.761 1.00 56.06 139 LEU A CA 1
ATOM 1128 C C . LEU A 1 139 ? -27.996 -2.736 32.709 1.00 56.06 139 LEU A C 1
ATOM 1130 O O . LEU A 1 139 ? -28.233 -3.306 31.645 1.00 56.06 139 LEU A O 1
ATOM 1134 N N . TYR A 1 140 ? -28.216 -3.313 33.891 1.00 59.97 140 TYR A N 1
ATOM 1135 C CA . TYR A 1 140 ? -28.732 -4.669 34.050 1.00 59.97 140 TYR A CA 1
ATOM 1136 C C . TYR A 1 140 ? -30.192 -4.794 33.606 1.00 59.97 140 TYR A C 1
ATOM 1138 O O . TYR A 1 140 ? -30.546 -5.752 32.927 1.00 59.97 140 TYR A O 1
ATOM 1146 N N . SER A 1 141 ? -31.038 -3.820 33.954 1.00 61.22 141 SER A N 1
ATOM 1147 C CA . SER A 1 141 ? -32.481 -3.915 33.724 1.00 61.22 141 SER A CA 1
ATOM 1148 C C . SER A 1 141 ? -32.885 -3.823 32.250 1.00 61.22 141 SER A C 1
ATOM 1150 O O . SER A 1 141 ? -33.841 -4.493 31.873 1.00 61.22 141 SER A O 1
ATOM 1152 N N . HIS A 1 142 ? -32.179 -3.072 31.389 1.00 58.03 142 HIS A N 1
ATOM 1153 C CA . HIS A 1 142 ? -32.493 -3.117 29.945 1.00 58.03 142 HIS A CA 1
ATOM 1154 C C . HIS A 1 142 ? -31.822 -4.284 29.227 1.00 58.03 142 HIS A C 1
ATOM 1156 O O . HIS A 1 142 ? -32.431 -4.867 28.335 1.00 58.03 142 HIS A O 1
ATOM 1162 N N . ALA A 1 143 ? -30.604 -4.677 29.619 1.00 57.94 143 ALA A N 1
ATOM 1163 C CA . ALA A 1 143 ? -30.003 -5.885 29.058 1.00 57.94 143 ALA A CA 1
ATOM 1164 C C . ALA A 1 143 ? -30.893 -7.108 29.358 1.00 57.94 143 ALA A C 1
ATOM 1166 O O . ALA A 1 143 ? -31.129 -7.941 28.485 1.00 57.94 143 ALA A O 1
ATOM 1167 N N . ALA A 1 144 ? -31.481 -7.143 30.558 1.00 61.59 144 ALA A N 1
ATOM 1168 C CA . ALA A 1 144 ? -32.515 -8.087 30.959 1.00 61.59 144 ALA A CA 1
ATOM 1169 C C . ALA A 1 144 ? -33.776 -8.044 30.078 1.00 61.59 144 ALA A C 1
ATOM 1171 O O . ALA A 1 144 ? -34.299 -9.099 29.725 1.00 61.59 144 ALA A O 1
ATOM 1172 N N . GLN A 1 145 ? -34.239 -6.851 29.685 1.00 64.19 145 GLN A N 1
ATOM 1173 C CA . GLN A 1 145 ? -35.382 -6.689 28.775 1.00 64.19 145 GLN A CA 1
ATOM 1174 C C . GLN A 1 145 ? -35.121 -7.256 27.373 1.00 64.19 145 GLN A C 1
ATOM 1176 O O . GLN A 1 145 ? -36.058 -7.712 26.727 1.00 64.19 145 GLN A O 1
ATOM 1181 N N . TRP A 1 146 ? -33.875 -7.253 26.891 1.00 56.28 146 TRP A N 1
ATOM 1182 C CA . TRP A 1 146 ? -33.535 -7.823 25.580 1.00 56.28 146 TRP A CA 1
ATOM 1183 C C . TRP A 1 146 ? -33.507 -9.356 25.564 1.00 56.28 146 TRP A C 1
ATOM 1185 O O . TRP A 1 146 ? -33.575 -9.952 24.491 1.00 56.28 146 TRP A O 1
ATOM 1195 N N . MET A 1 147 ? -33.409 -10.005 26.728 1.00 54.12 147 MET A N 1
ATOM 1196 C CA . MET A 1 147 ? -33.367 -11.465 26.857 1.00 54.12 147 MET A CA 1
ATOM 1197 C C . MET A 1 147 ? -34.513 -11.984 27.728 1.00 54.12 147 MET A C 1
ATOM 1199 O O . MET A 1 147 ? -34.270 -12.562 28.792 1.00 54.12 147 MET A O 1
ATOM 1203 N N . GLU A 1 148 ? -35.753 -11.769 27.263 1.00 55.00 148 GLU A N 1
ATOM 1204 C CA . GLU A 1 148 ? -36.994 -12.179 27.939 1.00 55.00 148 GLU A CA 1
ATOM 1205 C C . GLU A 1 148 ? -36.848 -13.527 28.678 1.00 55.00 148 GLU A C 1
ATOM 1207 O O . GLU A 1 148 ? -36.604 -14.573 28.077 1.00 55.00 148 GLU A O 1
ATOM 1212 N N . GLY A 1 149 ? -36.989 -13.488 30.009 1.00 56.84 149 GLY A N 1
ATOM 1213 C CA . GLY A 1 149 ? -37.065 -14.668 30.879 1.00 56.84 149 GLY A CA 1
ATOM 1214 C C . GLY A 1 149 ? -35.755 -15.171 31.502 1.00 56.84 149 GLY A C 1
ATOM 1215 O O . GLY A 1 149 ? -35.819 -15.933 32.464 1.00 56.84 149 GLY A O 1
ATOM 1216 N N . LEU A 1 150 ? -34.573 -14.752 31.033 1.00 55.31 150 LEU A N 1
ATOM 1217 C CA . LEU A 1 150 ? -33.285 -15.228 31.585 1.00 55.31 150 LEU A CA 1
ATOM 1218 C C . LEU A 1 150 ? -32.768 -14.389 32.762 1.00 55.31 150 LEU A C 1
ATOM 1220 O O . LEU A 1 150 ? -32.112 -14.918 33.662 1.00 55.31 150 LEU A O 1
ATOM 1224 N N . ALA A 1 151 ? -33.078 -13.094 32.779 1.00 59.56 151 ALA A N 1
ATOM 1225 C CA . ALA A 1 151 ? -32.542 -12.151 33.759 1.00 59.56 151 ALA A CA 1
ATOM 1226 C C . ALA A 1 151 ? -33.075 -12.325 35.186 1.00 59.56 151 ALA A C 1
ATOM 1228 O O . ALA A 1 151 ? -32.389 -11.971 36.142 1.00 59.56 151 ALA A O 1
ATOM 1229 N N . ASP A 1 152 ? -34.266 -12.898 35.343 1.00 64.19 152 ASP A N 1
ATOM 1230 C CA . ASP A 1 152 ? -34.839 -13.159 36.667 1.00 64.19 152 ASP A CA 1
ATOM 1231 C C . ASP A 1 152 ? -34.174 -14.365 37.358 1.00 64.19 152 ASP A C 1
ATOM 1233 O O . ASP A 1 152 ? -34.352 -14.570 38.558 1.00 64.19 152 ASP A O 1
ATOM 1237 N N . SER A 1 153 ? -33.404 -15.169 36.610 1.00 60.31 153 SER A N 1
ATOM 1238 C CA . SER A 1 153 ? -32.819 -16.434 37.080 1.00 60.31 153 SER A CA 1
ATOM 1239 C C . SER A 1 153 ? -31.310 -16.400 37.329 1.00 60.31 153 SER A C 1
ATOM 1241 O O . SER A 1 153 ? -30.792 -17.284 38.010 1.00 60.31 153 SER A O 1
ATOM 1243 N N . LEU A 1 154 ? -30.604 -15.403 36.790 1.00 64.62 154 LEU A N 1
ATOM 1244 C CA . LEU A 1 154 ? -29.146 -15.301 36.848 1.00 64.62 154 LEU A CA 1
ATOM 1245 C C . LEU A 1 154 ? -28.727 -14.095 37.689 1.00 64.62 154 LEU A C 1
ATOM 1247 O O . LEU A 1 154 ? -29.355 -13.042 37.630 1.00 64.62 154 LEU A O 1
ATOM 1251 N N . ASP A 1 155 ? -27.630 -14.224 38.437 1.00 75.38 155 ASP A N 1
ATOM 1252 C CA . ASP A 1 155 ? -26.957 -13.050 39.002 1.00 75.38 155 ASP A CA 1
ATOM 1253 C C . ASP A 1 155 ? -26.434 -12.146 37.867 1.00 75.38 155 ASP A C 1
ATOM 1255 O O . ASP A 1 155 ? -26.098 -12.621 36.777 1.00 75.38 155 ASP A O 1
ATOM 1259 N N . LYS A 1 156 ? -26.297 -10.838 38.120 1.00 67.25 156 LYS A N 1
ATOM 1260 C CA . LYS A 1 156 ? -25.829 -9.848 37.135 1.00 67.25 156 LYS A CA 1
ATOM 1261 C C . LYS A 1 156 ? -24.546 -10.266 36.436 1.00 67.25 156 LYS A C 1
ATOM 1263 O O . LYS A 1 156 ? -24.389 -10.092 35.222 1.00 67.25 156 LYS A O 1
ATOM 1268 N N . ARG A 1 157 ? -23.620 -10.843 37.199 1.00 65.50 157 ARG A N 1
ATOM 1269 C CA . ARG A 1 157 ? -22.343 -11.318 36.680 1.00 65.50 157 ARG A CA 1
ATOM 1270 C C . ARG A 1 157 ? -22.519 -12.518 35.752 1.00 65.50 157 ARG A C 1
ATOM 1272 O O . ARG A 1 157 ? -21.910 -12.548 34.683 1.00 65.50 157 ARG A O 1
ATOM 1279 N N . GLU A 1 158 ? -23.348 -13.485 36.129 1.00 69.50 158 GLU A N 1
ATOM 1280 C CA . GLU A 1 158 ? -23.639 -14.672 35.316 1.00 69.50 158 GLU A CA 1
ATOM 1281 C C . GLU A 1 158 ? -24.388 -14.307 34.034 1.00 69.50 158 GLU A C 1
ATOM 1283 O O . GLU A 1 158 ? -24.026 -14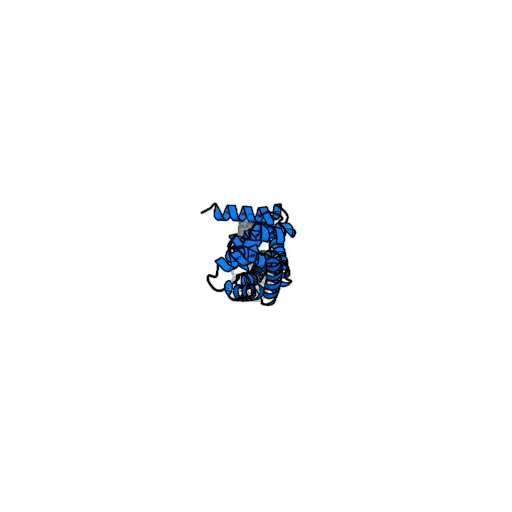.776 32.954 1.00 69.50 158 GLU A O 1
ATOM 1288 N N . PHE A 1 159 ? -25.344 -13.385 34.133 1.00 68.75 159 PHE A N 1
ATOM 1289 C CA . PHE A 1 159 ? -26.064 -12.824 32.997 1.00 68.75 159 PHE A CA 1
ATOM 1290 C C . PHE A 1 159 ? -25.112 -12.177 31.983 1.00 68.75 159 PHE A C 1
ATOM 1292 O O . PHE A 1 159 ? -25.170 -12.471 30.790 1.00 68.75 159 PHE A O 1
ATOM 1299 N N . THR A 1 160 ? -24.170 -11.352 32.455 1.00 65.81 160 THR A N 1
ATOM 1300 C CA . THR A 1 160 ? -23.165 -10.696 31.598 1.00 65.81 160 THR A CA 1
ATOM 1301 C C . THR A 1 160 ? -22.284 -11.715 30.880 1.00 65.81 160 THR A C 1
ATOM 1303 O O . THR A 1 160 ? -21.990 -11.584 29.690 1.00 65.81 160 THR A O 1
ATOM 1306 N N . LEU A 1 161 ? -21.850 -12.752 31.603 1.00 68.25 161 LEU A N 1
ATOM 1307 C CA . LEU A 1 161 ? -21.007 -13.811 31.054 1.00 68.25 161 LEU A CA 1
ATOM 1308 C C . LEU A 1 161 ? -21.748 -14.652 30.014 1.00 68.25 161 LEU A C 1
ATOM 1310 O O . LEU A 1 161 ? -21.146 -14.997 28.994 1.00 68.25 161 LEU A O 1
ATOM 1314 N N . TYR A 1 162 ? -23.025 -14.951 30.261 1.00 71.94 162 TYR A N 1
ATOM 1315 C CA . TYR A 1 162 ? -23.894 -15.658 29.328 1.00 71.94 162 TYR A CA 1
ATOM 1316 C C . TYR A 1 162 ? -24.142 -14.819 28.075 1.00 71.94 162 TYR A C 1
ATOM 1318 O O . TYR A 1 162 ? -23.857 -15.281 26.973 1.00 71.94 162 TYR A O 1
ATOM 1326 N N . TYR A 1 163 ? -24.554 -13.562 28.227 1.00 68.94 163 TYR A N 1
ATOM 1327 C CA . TYR A 1 163 ? -24.799 -12.659 27.105 1.00 68.94 163 TYR A CA 1
ATOM 1328 C C . TYR A 1 163 ? -23.572 -12.531 26.191 1.00 68.94 163 TYR A C 1
ATOM 1330 O O . TYR A 1 163 ? -23.645 -12.788 24.993 1.00 68.94 163 TYR A O 1
ATOM 1338 N N . LEU A 1 164 ? -22.393 -12.277 26.765 1.00 67.00 164 LEU A N 1
ATOM 1339 C CA . LEU A 1 164 ? -21.134 -12.186 26.013 1.00 67.00 164 LEU A CA 1
ATOM 1340 C C . LEU A 1 164 ? -20.665 -13.504 25.387 1.00 67.00 164 LEU A C 1
ATOM 1342 O O . LEU A 1 164 ? -19.753 -13.496 24.561 1.00 67.00 164 LEU A O 1
ATOM 1346 N N . SER A 1 165 ? -21.233 -14.637 25.802 1.00 69.06 165 SER A N 1
ATOM 1347 C CA . SER A 1 165 ? -21.001 -15.921 25.139 1.00 69.06 165 SER A CA 1
ATOM 1348 C C . SER A 1 165 ? -21.879 -16.115 23.902 1.00 69.06 165 SER A C 1
ATOM 1350 O O . SER A 1 165 ? -21.486 -16.867 23.016 1.00 69.06 165 SER A O 1
ATOM 1352 N N . GLN A 1 166 ? -23.029 -15.433 23.841 1.00 69.69 166 GLN A N 1
ATOM 1353 C CA . GLN A 1 166 ? -24.007 -15.547 22.757 1.00 69.69 166 GLN A CA 1
ATOM 1354 C C . GLN A 1 166 ? -23.823 -14.477 21.674 1.00 69.69 166 GLN A C 1
ATOM 1356 O O . GLN A 1 166 ? -24.151 -14.723 20.517 1.00 69.69 166 GLN A O 1
ATOM 1361 N N . VAL A 1 167 ? -23.302 -13.296 22.026 1.00 70.12 167 VAL A N 1
ATOM 1362 C CA . VAL A 1 167 ? -23.090 -12.220 21.049 1.00 70.12 167 VAL A CA 1
ATOM 1363 C C . VAL A 1 167 ? -21.853 -12.512 20.203 1.00 70.12 167 VAL A C 1
ATOM 1365 O O . VAL A 1 167 ? -20.724 -12.527 20.705 1.00 70.12 167 VAL A O 1
ATOM 1368 N N . ASP A 1 168 ? -22.069 -12.705 18.902 1.00 71.88 168 ASP A N 1
ATOM 1369 C CA . ASP A 1 168 ? -20.983 -12.743 17.932 1.00 71.88 168 ASP A CA 1
ATOM 1370 C C . ASP A 1 168 ? -20.523 -11.314 17.632 1.00 71.88 168 ASP A C 1
ATOM 1372 O O . ASP A 1 168 ? -21.229 -10.516 17.012 1.00 71.88 168 ASP A O 1
ATOM 1376 N N . LEU A 1 169 ? -19.352 -10.967 18.161 1.00 76.50 169 LEU A N 1
ATOM 1377 C CA . LEU A 1 169 ? -18.772 -9.639 18.025 1.00 76.50 169 LEU A CA 1
ATOM 1378 C C . LEU A 1 169 ? -17.739 -9.657 16.901 1.00 76.50 169 LEU A C 1
ATOM 1380 O O . LEU A 1 169 ? -16.607 -10.123 17.078 1.00 76.50 169 LEU A O 1
ATOM 1384 N N . GLU A 1 170 ? -18.145 -9.118 15.756 1.00 81.69 170 GLU A N 1
ATOM 1385 C CA . GLU A 1 170 ? -17.260 -8.838 14.629 1.00 81.69 170 GLU A CA 1
ATOM 1386 C C . GLU A 1 170 ? -16.375 -7.630 14.953 1.00 81.69 170 GLU A C 1
ATOM 1388 O O . GLU A 1 170 ? -16.875 -6.534 15.232 1.00 81.69 170 GLU A O 1
ATOM 1393 N N . VAL A 1 171 ? -15.051 -7.808 14.877 1.00 79.75 171 VAL A N 1
ATOM 1394 C CA . VAL A 1 171 ? -14.072 -6.742 15.157 1.00 79.75 171 VAL A CA 1
ATOM 1395 C C . VAL A 1 171 ? -14.331 -5.508 14.294 1.00 79.75 171 VAL A C 1
ATOM 1397 O O . VAL A 1 171 ? -14.261 -4.391 14.802 1.00 79.75 171 VAL A O 1
ATOM 1400 N N . ARG A 1 172 ? -14.704 -5.700 13.023 1.00 83.94 172 ARG A N 1
ATOM 1401 C CA . ARG A 1 172 ? -15.058 -4.608 12.111 1.00 83.94 172 ARG A CA 1
ATOM 1402 C C . ARG A 1 172 ? -16.158 -3.705 12.671 1.00 83.94 172 ARG A C 1
ATOM 1404 O O . ARG A 1 172 ? -15.921 -2.517 12.861 1.00 83.94 172 ARG A O 1
ATOM 1411 N N . LYS A 1 173 ? -17.333 -4.269 12.976 1.00 83.94 173 LYS A N 1
ATOM 1412 C CA . LYS A 1 173 ? -18.479 -3.520 13.525 1.00 83.94 173 LYS A CA 1
ATOM 1413 C C . LYS A 1 173 ? -18.112 -2.832 14.833 1.00 83.94 173 LYS A C 1
ATOM 1415 O O . LYS A 1 173 ? -18.492 -1.691 15.060 1.00 83.94 173 LYS A O 1
ATOM 1420 N N . CYS A 1 174 ? -17.318 -3.503 15.664 1.00 83.19 174 CYS A N 1
ATOM 1421 C CA . CYS A 1 174 ? -16.845 -2.946 16.923 1.00 83.19 174 CYS A CA 1
ATOM 1422 C C . CYS A 1 174 ? -15.978 -1.693 16.712 1.00 83.19 174 CYS A C 1
ATOM 1424 O O . CYS A 1 174 ? -16.194 -0.673 17.366 1.00 83.19 174 CYS A O 1
ATOM 1426 N N . ILE A 1 175 ? -15.016 -1.752 15.784 1.00 82.94 175 ILE A N 1
ATOM 1427 C CA . ILE A 1 175 ? -14.175 -0.603 15.425 1.00 82.94 175 ILE A CA 1
ATOM 1428 C C . ILE A 1 175 ? -15.035 0.508 14.814 1.00 82.94 175 ILE A C 1
ATOM 1430 O O . ILE A 1 175 ? -14.920 1.641 15.259 1.00 82.94 175 ILE A O 1
ATOM 1434 N N . GLU A 1 176 ? -15.939 0.200 13.876 1.00 85.44 176 GLU A N 1
ATOM 1435 C CA . GLU A 1 176 ? -16.835 1.196 13.263 1.00 85.44 176 GLU A CA 1
ATOM 1436 C C . GLU A 1 176 ? -17.680 1.935 14.307 1.00 85.44 176 GLU A C 1
ATOM 1438 O O . GLU A 1 176 ? -17.716 3.167 14.317 1.00 85.44 176 GLU A O 1
ATOM 1443 N N . SER A 1 177 ? -18.331 1.195 15.213 1.00 83.81 177 SER A N 1
ATOM 1444 C CA . SER A 1 177 ? -19.137 1.770 16.294 1.00 83.81 177 SER A CA 1
ATOM 1445 C C . SER A 1 177 ? -18.302 2.645 17.226 1.00 83.81 177 SER A C 1
ATOM 1447 O O . SER A 1 177 ? -18.762 3.707 17.637 1.00 83.81 177 SER A O 1
ATOM 1449 N N . TYR A 1 178 ? -17.076 2.227 17.550 1.00 82.50 178 TYR A N 1
ATOM 1450 C CA . TYR A 1 178 ? -16.191 3.000 18.418 1.00 82.50 178 TYR A CA 1
ATOM 1451 C C . TYR A 1 178 ? -15.647 4.263 17.735 1.00 82.50 178 TYR A C 1
ATOM 1453 O O . TYR A 1 178 ? -15.629 5.336 18.335 1.00 82.50 178 TYR A O 1
ATOM 1461 N N . SER A 1 179 ? -15.242 4.165 16.470 1.00 81.25 179 SER A N 1
ATOM 1462 C CA . SER A 1 179 ? -14.694 5.283 15.700 1.00 81.25 179 SER A CA 1
ATOM 1463 C C . SER A 1 179 ? -15.696 6.420 15.503 1.00 81.25 179 SER A C 1
ATOM 1465 O O . SER A 1 179 ? -15.294 7.575 15.586 1.00 81.25 179 SER A O 1
ATOM 1467 N N . ARG A 1 180 ? -16.992 6.116 15.324 1.00 77.56 180 ARG A N 1
ATOM 1468 C CA . ARG A 1 180 ? -18.063 7.135 15.253 1.00 77.56 180 ARG A CA 1
ATOM 1469 C C . ARG A 1 180 ? -18.163 7.998 16.508 1.00 77.56 180 ARG A C 1
ATOM 1471 O O . ARG A 1 180 ? -18.705 9.090 16.466 1.00 77.56 180 ARG A O 1
ATOM 1478 N N . LEU A 1 181 ? -17.681 7.486 17.630 1.00 75.62 181 LEU A N 1
ATOM 1479 C CA . LEU A 1 181 ? -17.918 8.069 18.938 1.00 75.62 181 LEU A CA 1
ATOM 1480 C C . LEU A 1 181 ? -16.762 8.933 19.432 1.00 75.62 181 LEU A C 1
ATOM 1482 O O . LEU A 1 181 ? -16.970 9.877 20.187 1.00 75.62 181 LEU A O 1
ATOM 1486 N N . MET A 1 182 ? -15.557 8.655 18.939 1.00 66.81 182 MET A N 1
ATOM 1487 C CA . MET A 1 182 ? -14.386 9.505 19.154 1.00 66.81 182 MET A CA 1
ATOM 1488 C C . MET A 1 182 ? -14.554 10.897 18.527 1.00 66.81 182 MET A C 1
ATOM 1490 O O . MET A 1 182 ? -13.933 11.840 18.997 1.00 66.81 182 MET A O 1
ATOM 1494 N N . GLU A 1 183 ? -15.465 11.076 17.559 1.00 63.84 183 GLU A N 1
ATOM 1495 C CA . GLU A 1 183 ? -15.847 12.414 17.070 1.00 63.84 183 GLU A CA 1
ATOM 1496 C C . GLU A 1 183 ? -16.364 13.343 18.187 1.00 63.84 183 GLU A C 1
ATOM 1498 O O . GLU A 1 183 ? -16.365 14.563 18.022 1.00 63.84 183 GLU A O 1
ATOM 1503 N N . HIS A 1 184 ? -16.780 12.782 19.326 1.00 63.56 184 HIS A N 1
ATOM 1504 C CA . HIS A 1 184 ? -17.379 13.509 20.441 1.00 63.56 184 HIS A CA 1
ATOM 1505 C C . HIS A 1 184 ? -16.481 13.636 21.686 1.00 63.56 184 HIS A C 1
ATOM 1507 O O . HIS A 1 184 ? -16.957 14.157 22.691 1.00 63.56 184 HIS A O 1
ATOM 1513 N N . ASP A 1 185 ? -15.220 13.178 21.640 1.00 68.00 185 ASP A N 1
ATOM 1514 C CA . ASP A 1 185 ? -14.242 13.262 22.751 1.00 68.00 185 ASP A CA 1
ATOM 1515 C C . ASP A 1 185 ? -14.784 12.746 24.107 1.00 68.00 185 ASP A C 1
ATOM 1517 O O . ASP A 1 185 ? -14.489 13.268 25.181 1.00 68.00 185 ASP A O 1
ATOM 1521 N N . MET A 1 186 ? -15.639 11.720 24.060 1.00 71.12 186 MET A N 1
ATOM 1522 C CA . MET A 1 186 ? -16.274 11.150 25.248 1.00 71.12 186 MET A CA 1
ATOM 1523 C C . MET A 1 186 ? -15.425 10.040 25.874 1.00 71.12 186 MET A C 1
ATOM 1525 O O . MET A 1 186 ? -14.894 9.150 25.199 1.00 71.12 186 MET A O 1
ATOM 1529 N N . THR A 1 187 ? -15.365 10.016 27.204 1.00 75.88 187 THR A N 1
ATOM 1530 C CA . THR A 1 187 ? -14.756 8.916 27.958 1.00 75.88 187 THR A CA 1
ATOM 1531 C C . THR A 1 187 ? -15.674 7.693 27.982 1.00 75.88 187 THR A C 1
ATOM 1533 O O . THR A 1 187 ? -16.892 7.819 28.030 1.00 75.88 187 THR A O 1
ATOM 1536 N N . LEU A 1 188 ? -15.117 6.474 28.015 1.00 71.50 188 LEU A N 1
ATOM 1537 C CA . LEU A 1 188 ? -15.921 5.238 28.021 1.00 71.50 188 LEU A CA 1
ATOM 1538 C C . LEU A 1 188 ? -17.082 5.242 29.051 1.00 71.50 188 LEU A C 1
ATOM 1540 O O . LEU A 1 188 ? -18.172 4.806 28.685 1.00 71.50 188 LEU A O 1
ATOM 1544 N N . PRO A 1 189 ? -16.913 5.730 30.299 1.00 72.56 189 PRO A N 1
ATOM 1545 C CA . PRO A 1 189 ? -18.025 5.833 31.246 1.00 72.56 189 PRO A CA 1
ATOM 1546 C C . PRO A 1 189 ? -19.146 6.775 30.788 1.00 72.56 189 PRO A C 1
ATOM 1548 O O . PRO A 1 189 ? -20.315 6.425 30.935 1.00 72.56 189 PRO A O 1
ATOM 1551 N N . GLU A 1 190 ? -18.806 7.934 30.214 1.00 74.56 190 GLU A N 1
ATOM 1552 C CA . GLU A 1 190 ? -19.779 8.892 29.664 1.00 74.56 190 GLU A CA 1
ATOM 1553 C C . GLU A 1 190 ? -20.549 8.253 28.515 1.00 74.56 190 GLU A C 1
ATOM 1555 O O . GLU A 1 190 ? -21.778 8.251 28.514 1.00 74.56 190 GLU A O 1
ATOM 1560 N N . VAL A 1 191 ? -19.831 7.581 27.617 1.00 71.62 191 VAL A N 1
ATOM 1561 C CA . VAL A 1 191 ? -20.430 6.881 26.485 1.00 71.62 191 VAL A CA 1
ATOM 1562 C C . VAL A 1 191 ? -21.396 5.799 26.937 1.00 71.62 191 VAL A C 1
ATOM 1564 O O . VAL A 1 191 ? -22.513 5.717 26.438 1.00 71.62 191 VAL A O 1
ATOM 1567 N N . ILE A 1 192 ? -20.992 4.969 27.898 1.00 70.94 192 ILE A N 1
ATOM 1568 C CA . ILE A 1 192 ? -21.875 3.928 28.421 1.00 70.94 192 ILE A CA 1
ATOM 1569 C C . ILE A 1 192 ? -23.084 4.559 29.117 1.00 70.94 192 ILE A C 1
ATOM 1571 O O . ILE A 1 192 ? -24.167 3.996 29.039 1.00 70.94 192 ILE A O 1
ATOM 1575 N N . SER A 1 193 ? -22.936 5.717 29.767 1.00 71.56 193 SER A N 1
ATOM 1576 C CA . SER A 1 193 ? -24.059 6.405 30.412 1.00 71.56 193 SER A CA 1
ATOM 1577 C C . SER A 1 193 ? -25.048 7.026 29.419 1.00 71.56 193 SER A C 1
ATOM 1579 O O . SER A 1 193 ? -26.252 6.974 29.658 1.00 71.56 193 SER A O 1
ATOM 1581 N N . GLU A 1 194 ? -24.558 7.562 28.299 1.00 74.56 194 GLU A N 1
ATOM 1582 C CA . GLU A 1 194 ? -25.359 8.286 27.308 1.00 74.56 194 GLU A CA 1
ATOM 1583 C C . GLU A 1 194 ? -25.945 7.357 26.235 1.00 74.56 194 GLU A C 1
ATOM 1585 O O . GLU A 1 194 ? -27.114 7.470 25.873 1.00 74.56 194 GLU A O 1
ATOM 1590 N N . TRP A 1 195 ? -25.169 6.377 25.773 1.00 72.50 195 TRP A N 1
ATOM 1591 C CA . TRP A 1 195 ? -25.547 5.455 24.697 1.00 72.50 195 TRP A CA 1
ATOM 1592 C C . TRP A 1 195 ? -26.103 4.131 25.212 1.00 72.50 195 TRP A C 1
ATOM 1594 O O . TRP A 1 195 ? -26.257 3.185 24.443 1.00 72.50 195 TRP A O 1
ATOM 1604 N N . PHE A 1 196 ? -26.424 4.040 26.504 1.00 69.62 196 PHE A N 1
ATOM 1605 C CA . PHE A 1 196 ? -26.860 2.792 27.123 1.00 69.62 196 PHE A CA 1
ATOM 1606 C C . PHE A 1 196 ? -28.055 2.140 26.409 1.00 69.62 196 PHE A C 1
ATOM 1608 O O . PHE A 1 196 ? -28.089 0.929 26.210 1.00 69.62 196 PHE A O 1
ATOM 1615 N N . SER A 1 197 ? -29.037 2.946 26.008 1.00 66.25 197 SER A N 1
ATOM 1616 C CA . SER A 1 197 ? -30.243 2.464 25.331 1.00 66.25 197 SER A CA 1
ATOM 1617 C C . SER A 1 197 ? -29.985 2.038 23.882 1.00 66.25 197 SER A C 1
ATOM 1619 O O . SER A 1 197 ? -30.884 1.503 23.234 1.00 66.25 197 SER A O 1
ATOM 1621 N N . HIS A 1 198 ? -28.789 2.309 23.351 1.00 76.00 198 HIS A N 1
ATOM 1622 C CA . HIS A 1 198 ? -28.463 2.070 21.958 1.00 76.00 198 HIS A CA 1
ATOM 1623 C C . HIS A 1 198 ? -28.062 0.601 21.735 1.00 76.00 198 HIS A C 1
ATOM 1625 O O . HIS A 1 198 ? -27.198 0.084 22.449 1.00 76.00 198 HIS A O 1
ATOM 1631 N N . PRO A 1 199 ? -28.612 -0.077 20.710 1.00 70.75 199 PRO A N 1
ATOM 1632 C CA . PRO A 1 199 ? -28.289 -1.475 20.400 1.00 70.75 199 PRO A CA 1
ATOM 1633 C C . PRO A 1 199 ? -26.787 -1.728 20.179 1.00 70.75 199 PRO A C 1
ATOM 1635 O O . PRO A 1 199 ? -26.282 -2.803 20.489 1.00 70.75 199 PRO A O 1
ATOM 1638 N N . ASP A 1 200 ? -26.051 -0.716 19.713 1.00 77.00 200 ASP A N 1
ATOM 1639 C CA . ASP A 1 200 ? -24.611 -0.817 19.436 1.00 77.00 200 ASP A CA 1
ATOM 1640 C C . ASP A 1 200 ? -23.692 -0.607 20.649 1.00 77.00 200 ASP A C 1
ATOM 1642 O O . ASP A 1 200 ? -22.471 -0.683 20.496 1.00 77.00 200 ASP A O 1
ATOM 1646 N N . VAL A 1 201 ? -24.223 -0.371 21.858 1.00 77.12 201 VAL A N 1
ATOM 1647 C CA . VAL A 1 201 ? -23.386 -0.078 23.038 1.00 77.12 201 VAL A CA 1
ATOM 1648 C C . VAL A 1 201 ? -22.369 -1.190 23.325 1.00 77.12 201 VAL A C 1
ATOM 1650 O O . VAL A 1 201 ? -21.241 -0.923 23.729 1.00 77.12 201 VAL A O 1
ATOM 1653 N N . ILE A 1 202 ? -22.707 -2.450 23.044 1.00 75.62 202 ILE A N 1
ATOM 1654 C CA . ILE A 1 202 ? -21.772 -3.569 23.226 1.00 75.62 202 ILE A CA 1
ATOM 1655 C C . ILE A 1 202 ? -20.687 -3.576 22.148 1.00 75.62 202 ILE A C 1
ATOM 1657 O O . ILE A 1 202 ? -19.520 -3.775 22.484 1.00 75.62 202 ILE A O 1
ATOM 1661 N N . ASN A 1 203 ? -21.040 -3.326 20.882 1.00 81.81 203 ASN A N 1
ATOM 1662 C CA . ASN A 1 203 ? -20.072 -3.221 19.781 1.00 81.81 203 ASN A CA 1
ATOM 1663 C C . ASN A 1 203 ? -19.057 -2.113 20.065 1.00 81.81 203 ASN A C 1
ATOM 1665 O O . ASN A 1 203 ? -17.857 -2.287 19.897 1.00 81.81 203 ASN A O 1
ATOM 1669 N N . LEU A 1 204 ? -19.540 -0.995 20.582 1.00 81.50 204 LEU A N 1
ATOM 1670 C CA . LEU A 1 204 ? -18.752 0.154 20.990 1.00 81.50 204 LEU A CA 1
ATOM 1671 C C . LEU A 1 204 ? -17.784 -0.184 22.132 1.00 81.50 204 LEU A C 1
ATOM 1673 O O . LEU A 1 204 ? -16.579 0.044 22.004 1.00 81.50 204 LEU A O 1
ATOM 1677 N N . VAL A 1 205 ? -18.274 -0.767 23.233 1.00 77.06 205 VAL A N 1
ATOM 1678 C CA . VAL A 1 205 ? -17.417 -1.169 24.366 1.00 77.06 205 VAL A CA 1
ATOM 1679 C C . VAL A 1 205 ? -16.398 -2.224 23.919 1.00 77.06 205 VAL A C 1
ATOM 1681 O O . VAL A 1 205 ? -15.245 -2.209 24.357 1.00 77.06 205 VAL A O 1
ATOM 1684 N N . ALA A 1 206 ? -16.784 -3.105 22.996 1.00 78.50 206 ALA A N 1
ATOM 1685 C CA . ALA A 1 206 ? -15.887 -4.072 22.378 1.00 78.50 206 ALA A CA 1
ATOM 1686 C C . ALA A 1 206 ? -14.849 -3.451 21.456 1.00 78.50 206 ALA A C 1
ATOM 1688 O O . ALA A 1 206 ? -13.689 -3.863 21.506 1.00 78.50 206 ALA A O 1
ATOM 1689 N N . GLY A 1 207 ? -15.219 -2.424 20.699 1.00 82.44 207 GLY A N 1
ATOM 1690 C CA . GLY A 1 207 ? -14.300 -1.636 19.890 1.00 82.44 207 GLY A CA 1
ATOM 1691 C C . GLY A 1 207 ? -13.257 -0.966 20.766 1.00 82.44 207 GLY A C 1
ATOM 1692 O O . GLY A 1 207 ? -12.063 -1.149 20.542 1.00 82.44 207 GLY A O 1
ATOM 1693 N N . PHE A 1 208 ? -13.687 -0.304 21.843 1.00 80.88 208 PHE A N 1
ATOM 1694 C CA . PHE A 1 208 ? -12.781 0.282 22.830 1.00 80.88 208 PHE A CA 1
ATOM 1695 C C . PHE A 1 208 ? -11.831 -0.767 23.428 1.00 80.88 208 PHE A C 1
ATOM 1697 O O . PHE A 1 208 ? -10.612 -0.579 23.437 1.00 80.88 208 PHE A O 1
ATOM 1704 N N . ALA A 1 209 ? -12.365 -1.898 23.905 1.00 77.31 209 ALA A N 1
ATOM 1705 C CA . ALA A 1 209 ? -11.568 -2.956 24.524 1.00 77.31 209 ALA A CA 1
ATOM 1706 C C . ALA A 1 209 ? -10.566 -3.589 23.543 1.00 77.31 209 ALA A C 1
ATOM 1708 O O . ALA A 1 209 ? -9.442 -3.921 23.936 1.00 77.31 209 ALA A O 1
ATOM 1709 N N . PHE A 1 210 ? -10.952 -3.743 22.273 1.00 81.50 210 PHE A N 1
ATOM 1710 C CA . PHE A 1 210 ? -10.068 -4.205 21.210 1.00 81.50 210 PHE A CA 1
ATOM 1711 C C . PHE A 1 210 ? -8.975 -3.178 20.925 1.00 81.50 210 PHE A C 1
ATOM 1713 O O . PHE A 1 210 ? -7.798 -3.511 21.017 1.00 81.50 210 PHE A O 1
ATOM 1720 N N . ILE A 1 211 ? -9.330 -1.923 20.662 1.00 81.69 211 ILE A N 1
ATOM 1721 C CA . ILE A 1 211 ? -8.380 -0.856 20.336 1.00 81.69 211 ILE A CA 1
ATOM 1722 C C . ILE A 1 211 ? -7.368 -0.632 21.464 1.00 81.69 211 ILE A C 1
ATOM 1724 O O . ILE A 1 211 ? -6.183 -0.440 21.198 1.00 81.69 211 ILE A O 1
ATOM 1728 N N . LYS A 1 212 ? -7.791 -0.703 22.731 1.00 80.62 212 LYS A N 1
ATOM 1729 C CA . LYS A 1 212 ? -6.890 -0.598 23.894 1.00 80.62 212 LYS A CA 1
ATOM 1730 C C . LYS A 1 212 ? -6.080 -1.868 24.165 1.00 80.62 212 LYS A C 1
ATOM 1732 O O . LYS A 1 212 ? -5.150 -1.835 24.969 1.00 80.62 212 LYS A O 1
ATOM 1737 N N . SER A 1 213 ? -6.404 -2.988 23.524 1.00 78.12 213 SER A N 1
ATOM 1738 C CA . SER A 1 213 ? -5.603 -4.204 23.637 1.00 78.12 213 SER A CA 1
ATOM 1739 C C . SER A 1 213 ? -4.261 -4.082 22.914 1.00 78.12 213 SER A C 1
ATOM 1741 O O . SER A 1 213 ? -4.106 -3.287 21.992 1.00 78.12 213 SER A O 1
ATOM 1743 N N . SER A 1 214 ? -3.296 -4.927 23.283 1.00 81.56 214 SER A N 1
ATOM 1744 C CA . SER A 1 214 ? -2.006 -5.018 22.588 1.00 81.56 214 SER A CA 1
ATOM 1745 C C . SER A 1 214 ? -2.157 -5.292 21.089 1.00 81.56 214 SER A C 1
ATOM 1747 O O . SER A 1 214 ? -1.436 -4.715 20.285 1.00 81.56 214 SER A O 1
ATOM 1749 N N . GLU A 1 215 ? -3.105 -6.144 20.704 1.00 81.00 215 GLU A N 1
ATOM 1750 C CA . GLU A 1 215 ? -3.358 -6.498 19.304 1.00 81.00 215 GLU A CA 1
ATOM 1751 C C . GLU A 1 215 ? -3.993 -5.344 18.534 1.00 81.00 215 GLU A C 1
ATOM 1753 O O . GLU A 1 215 ? -3.531 -5.024 17.443 1.00 81.00 215 GLU A O 1
ATOM 1758 N N . GLY A 1 216 ? -4.991 -4.676 19.118 1.00 82.19 216 GLY A N 1
ATOM 1759 C CA . GLY A 1 216 ? -5.600 -3.492 18.516 1.00 82.19 216 GLY A CA 1
ATOM 1760 C C . GLY A 1 216 ? -4.588 -2.365 18.340 1.00 82.19 216 GLY A C 1
ATOM 1761 O O . GLY A 1 216 ? -4.520 -1.774 17.270 1.00 82.19 216 GLY A O 1
ATOM 1762 N N . GLN A 1 217 ? -3.717 -2.128 19.324 1.00 83.06 217 GLN A N 1
ATOM 1763 C CA . GL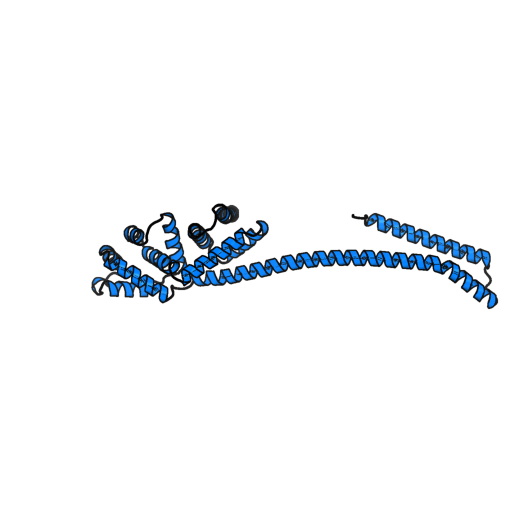N A 1 217 ? -2.626 -1.154 19.199 1.00 83.06 217 GLN A CA 1
ATOM 1764 C C . GLN A 1 217 ? -1.637 -1.513 18.078 1.00 83.06 217 GLN A C 1
ATOM 1766 O O . GLN A 1 217 ? -1.221 -0.638 17.316 1.00 83.06 217 GLN A O 1
ATOM 1771 N N . ILE A 1 218 ? -1.279 -2.796 17.933 1.00 85.06 218 ILE A N 1
ATOM 1772 C CA . ILE A 1 218 ? -0.441 -3.269 16.819 1.00 85.06 218 ILE A CA 1
ATOM 1773 C C . ILE A 1 218 ? -1.154 -3.051 15.481 1.00 85.06 218 ILE A C 1
ATOM 1775 O O . ILE A 1 218 ? -0.529 -2.559 14.538 1.00 85.06 218 ILE A O 1
ATOM 1779 N N . TRP A 1 219 ? -2.444 -3.380 15.401 1.00 86.31 219 TRP A N 1
ATOM 1780 C CA . TRP A 1 219 ? -3.265 -3.202 14.204 1.00 86.31 219 TRP A CA 1
ATOM 1781 C C . TRP A 1 219 ? -3.340 -1.726 13.798 1.00 86.31 219 TRP A C 1
ATOM 1783 O O . TRP A 1 219 ? -2.949 -1.375 12.688 1.00 86.31 219 TRP A O 1
ATOM 1793 N N . VAL A 1 220 ? -3.705 -0.848 14.735 1.00 84.12 220 VAL A N 1
ATOM 1794 C CA . VAL A 1 220 ? -3.783 0.612 14.567 1.00 84.12 220 VAL A CA 1
ATOM 1795 C C . VAL A 1 220 ? -2.437 1.186 14.117 1.00 84.12 220 VAL A C 1
ATOM 1797 O O . VAL A 1 220 ? -2.372 1.942 13.147 1.00 84.12 220 VAL A O 1
ATOM 1800 N N . SER A 1 221 ? -1.338 0.793 14.771 1.00 85.12 221 SER A N 1
ATOM 1801 C CA . SER A 1 221 ? 0.013 1.236 14.400 1.00 85.12 221 SER A CA 1
ATOM 1802 C C . SER A 1 221 ? 0.398 0.785 12.991 1.00 85.12 221 SER A C 1
ATOM 1804 O O . SER A 1 221 ? 0.984 1.553 12.226 1.00 85.12 221 SER A O 1
ATOM 1806 N N . SER A 1 222 ? 0.071 -0.458 12.636 1.00 87.44 222 SER A N 1
ATOM 1807 C CA . SER A 1 222 ? 0.392 -1.038 11.331 1.00 87.44 222 SER A CA 1
ATOM 1808 C C . SER A 1 222 ? -0.418 -0.380 10.217 1.00 87.44 222 SER A C 1
ATOM 1810 O O . SER A 1 222 ? 0.159 0.021 9.206 1.00 87.44 222 SER A O 1
ATOM 1812 N N . PHE A 1 223 ? -1.721 -0.185 10.430 1.00 86.69 223 PHE A N 1
ATOM 1813 C CA . PHE A 1 223 ? -2.602 0.498 9.489 1.00 86.69 223 PHE A CA 1
ATOM 1814 C C . PHE A 1 223 ? -2.182 1.964 9.297 1.00 86.69 223 PHE A C 1
ATOM 1816 O O . PHE A 1 223 ? -1.979 2.407 8.169 1.00 86.69 223 PHE A O 1
ATOM 1823 N N . SER A 1 224 ? -1.890 2.691 10.384 1.00 85.19 224 SER A N 1
ATOM 1824 C CA . SER A 1 224 ? -1.375 4.069 10.317 1.00 85.19 224 SER A CA 1
ATOM 1825 C C . SER A 1 224 ? -0.061 4.175 9.535 1.00 85.19 224 SER A C 1
ATOM 1827 O O . SER A 1 224 ? 0.100 5.069 8.703 1.00 85.19 224 SER A O 1
ATOM 1829 N N . LYS A 1 225 ? 0.881 3.244 9.744 1.00 87.50 225 LYS A N 1
ATOM 1830 C CA . LYS A 1 225 ? 2.139 3.199 8.979 1.00 87.50 225 LYS A CA 1
ATOM 1831 C C . LYS A 1 225 ? 1.896 2.974 7.489 1.00 87.50 225 LYS A C 1
ATOM 1833 O O . LYS A 1 225 ? 2.566 3.605 6.677 1.00 87.50 225 LYS A O 1
ATOM 1838 N N . LEU A 1 226 ? 0.955 2.101 7.124 1.00 88.19 226 LEU A N 1
ATOM 1839 C CA . LEU A 1 226 ? 0.592 1.882 5.722 1.00 88.19 226 LEU A CA 1
ATOM 1840 C C . LEU A 1 226 ? 0.014 3.152 5.096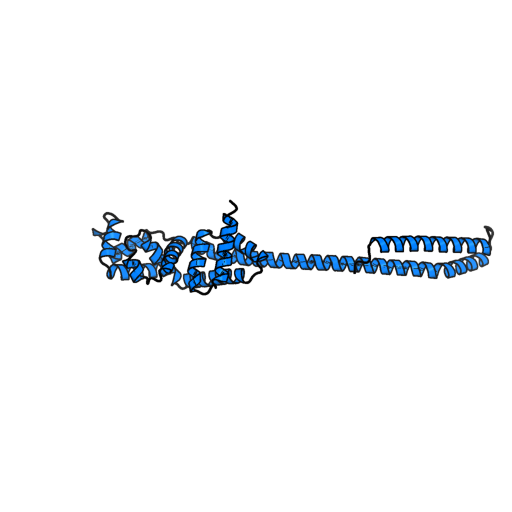 1.00 88.19 226 LEU A C 1
ATOM 1842 O O . LEU A 1 226 ? 0.485 3.552 4.036 1.00 88.19 226 LEU A O 1
ATOM 1846 N N . LEU A 1 227 ? -0.913 3.830 5.777 1.00 87.19 227 LEU A N 1
ATOM 1847 C CA . LEU A 1 227 ? -1.490 5.084 5.284 1.00 87.19 227 LEU A CA 1
ATOM 1848 C C . LEU A 1 227 ? -0.425 6.170 5.102 1.00 87.19 227 LEU A C 1
ATOM 1850 O O . LEU A 1 227 ? -0.351 6.785 4.043 1.00 87.19 227 LEU A O 1
ATOM 1854 N N . LYS A 1 228 ? 0.464 6.356 6.086 1.00 87.56 228 LYS A N 1
ATOM 1855 C CA . LYS A 1 228 ? 1.585 7.307 5.980 1.00 87.56 228 LYS A CA 1
ATOM 1856 C C . LYS A 1 228 ? 2.503 6.985 4.807 1.00 87.56 228 LYS A C 1
ATOM 1858 O O . LYS A 1 228 ? 2.939 7.893 4.104 1.00 87.56 228 LYS A O 1
ATOM 1863 N N . ASN A 1 229 ? 2.779 5.703 4.576 1.00 88.44 229 ASN A N 1
ATOM 1864 C CA . ASN A 1 229 ? 3.578 5.284 3.432 1.00 88.44 229 ASN A CA 1
ATOM 1865 C C . ASN A 1 229 ? 2.904 5.651 2.112 1.00 88.44 229 ASN A C 1
ATOM 1867 O O . ASN A 1 229 ? 3.607 6.120 1.225 1.00 88.44 229 ASN A O 1
ATOM 1871 N N . VAL A 1 230 ? 1.581 5.485 1.992 1.00 88.94 230 VAL A N 1
ATOM 1872 C CA . VAL A 1 230 ? 0.825 5.916 0.805 1.00 88.94 230 VAL A CA 1
ATOM 1873 C C . VAL A 1 230 ? 0.938 7.429 0.628 1.00 88.94 230 VAL A C 1
ATOM 1875 O O . VAL A 1 230 ? 1.356 7.872 -0.436 1.00 88.94 230 VAL A O 1
ATOM 1878 N N . CYS A 1 231 ? 0.684 8.219 1.675 1.00 86.94 231 CYS A N 1
ATOM 1879 C CA . CYS A 1 231 ? 0.764 9.684 1.614 1.00 86.94 231 CYS A CA 1
ATOM 1880 C C . CYS A 1 231 ? 2.135 10.223 1.183 1.00 86.94 231 CYS A C 1
ATOM 1882 O O . CYS A 1 231 ? 2.217 11.290 0.587 1.00 86.94 231 CYS A O 1
ATOM 1884 N N . ASN A 1 232 ? 3.214 9.494 1.477 1.00 88.50 232 ASN A N 1
ATOM 1885 C CA . ASN A 1 232 ? 4.575 9.894 1.118 1.00 88.50 232 ASN A CA 1
ATOM 1886 C C . ASN A 1 232 ? 4.962 9.538 -0.333 1.00 88.50 232 ASN A C 1
ATOM 1888 O O . ASN A 1 232 ? 6.070 9.863 -0.759 1.00 88.50 232 ASN A O 1
ATOM 1892 N N . LYS A 1 233 ? 4.103 8.839 -1.092 1.00 88.44 233 LYS A N 1
ATOM 1893 C CA . LYS A 1 233 ? 4.337 8.526 -2.516 1.00 88.44 233 LYS A CA 1
ATOM 1894 C C . LYS A 1 233 ? 3.893 9.687 -3.413 1.00 88.44 233 LYS A C 1
ATOM 1896 O O . LYS A 1 233 ? 3.126 10.547 -2.998 1.00 88.44 233 LYS A O 1
ATOM 1901 N N . GLU A 1 234 ? 4.338 9.691 -4.668 1.00 89.25 234 GLU A N 1
ATOM 1902 C CA . GLU A 1 234 ? 3.858 10.637 -5.685 1.00 89.25 234 GLU A CA 1
ATOM 1903 C C . GLU A 1 234 ? 2.365 10.432 -5.994 1.00 89.25 234 GLU A C 1
ATOM 1905 O O . GLU A 1 234 ? 1.888 9.298 -5.997 1.00 89.25 234 GLU A O 1
ATOM 1910 N N . ALA A 1 235 ? 1.636 11.499 -6.337 1.00 86.00 235 ALA A N 1
ATOM 1911 C CA . ALA A 1 235 ? 0.184 11.463 -6.565 1.00 86.00 235 ALA A CA 1
ATOM 1912 C C . ALA A 1 235 ? -0.272 10.409 -7.599 1.00 86.00 235 ALA A C 1
ATOM 1914 O O . ALA A 1 235 ? -1.294 9.749 -7.419 1.00 86.00 235 ALA A O 1
ATOM 1915 N N . SER A 1 236 ? 0.510 10.198 -8.664 1.00 84.88 236 SER A N 1
ATOM 1916 C CA . SER A 1 236 ? 0.227 9.184 -9.694 1.00 84.88 236 SER A CA 1
ATOM 1917 C C . SER A 1 236 ? 0.318 7.747 -9.163 1.00 84.88 236 SER A C 1
ATOM 1919 O O . SER A 1 236 ? -0.360 6.847 -9.662 1.00 84.88 236 SER A O 1
ATOM 1921 N N . ILE A 1 237 ? 1.159 7.527 -8.150 1.00 87.00 237 ILE A N 1
ATOM 1922 C CA . ILE A 1 237 ? 1.364 6.242 -7.486 1.00 87.00 237 ILE A CA 1
ATOM 1923 C C . ILE A 1 237 ? 0.347 6.073 -6.358 1.00 87.00 237 ILE A C 1
ATOM 1925 O O . ILE A 1 237 ? -0.209 4.987 -6.223 1.00 87.00 237 ILE A O 1
ATOM 1929 N N . GLN A 1 238 ? 0.060 7.136 -5.600 1.00 89.31 238 GLN A N 1
ATOM 1930 C CA . GLN A 1 238 ? -0.935 7.143 -4.521 1.00 89.31 238 GLN A CA 1
ATOM 1931 C C . GLN A 1 238 ? -2.266 6.548 -4.974 1.00 89.31 238 GLN A C 1
ATOM 1933 O O . GLN A 1 238 ? -2.760 5.632 -4.324 1.00 89.31 238 GLN A O 1
ATOM 1938 N N . ALA A 1 239 ? -2.789 6.991 -6.123 1.00 88.06 239 ALA A N 1
ATOM 1939 C CA . ALA A 1 239 ? -4.045 6.487 -6.677 1.00 88.06 239 ALA A CA 1
ATOM 1940 C C . ALA A 1 239 ? -4.078 4.950 -6.762 1.00 88.06 239 ALA A C 1
ATOM 1942 O O . ALA A 1 239 ? -5.021 4.339 -6.282 1.00 88.06 239 ALA A O 1
ATOM 1943 N N . LYS A 1 240 ? -2.999 4.317 -7.245 1.00 89.19 240 LYS A N 1
ATOM 1944 C CA . LYS A 1 240 ? -2.915 2.850 -7.369 1.00 89.19 240 LYS A CA 1
ATOM 1945 C C . LYS A 1 240 ? -2.949 2.130 -6.021 1.00 89.19 240 LYS A C 1
ATOM 1947 O O . LYS A 1 240 ? -3.492 1.036 -5.920 1.00 89.19 240 LYS A O 1
ATOM 1952 N N . TYR A 1 241 ? -2.338 2.718 -4.994 1.00 90.25 241 TYR A N 1
ATOM 1953 C CA . TYR A 1 241 ? -2.367 2.157 -3.643 1.00 90.25 241 TYR A CA 1
ATOM 1954 C C . TYR A 1 241 ? -3.741 2.326 -2.997 1.00 90.25 241 TYR A C 1
ATOM 1956 O O . TYR A 1 241 ? -4.181 1.439 -2.273 1.00 90.25 241 TYR A O 1
ATOM 1964 N N . LEU A 1 242 ? -4.413 3.448 -3.260 1.00 88.69 242 LEU A N 1
ATOM 1965 C CA . LEU A 1 242 ? -5.772 3.700 -2.787 1.00 88.69 242 LEU A CA 1
ATOM 1966 C C . LEU A 1 242 ? -6.785 2.779 -3.472 1.00 88.69 242 LEU A C 1
ATOM 1968 O O . LEU A 1 242 ? -7.625 2.212 -2.779 1.00 88.69 242 LEU A O 1
ATOM 1972 N N . ASP A 1 243 ? -6.648 2.557 -4.781 1.00 88.12 243 ASP A N 1
ATOM 1973 C CA . ASP A 1 243 ? -7.410 1.556 -5.539 1.00 88.12 243 ASP A CA 1
ATOM 1974 C C . ASP A 1 243 ? -7.262 0.166 -4.907 1.00 88.12 243 ASP A C 1
ATOM 1976 O O . ASP A 1 243 ? -8.250 -0.469 -4.544 1.00 88.12 243 ASP A O 1
ATOM 1980 N N . GLU A 1 244 ? -6.020 -0.295 -4.709 1.00 87.25 244 GLU A N 1
ATOM 1981 C CA . GLU A 1 244 ? -5.749 -1.598 -4.088 1.00 87.25 244 GLU A CA 1
ATOM 1982 C C . GLU A 1 244 ? -6.293 -1.663 -2.652 1.00 87.25 244 GLU A C 1
ATOM 1984 O O . GLU A 1 244 ? -6.766 -2.710 -2.205 1.00 87.25 244 GLU A O 1
ATOM 1989 N N . MET A 1 245 ? -6.255 -0.542 -1.924 1.00 87.62 245 MET A N 1
ATOM 1990 C CA . MET A 1 245 ? -6.770 -0.465 -0.563 1.00 87.62 245 MET A CA 1
ATOM 1991 C C . MET A 1 245 ? -8.282 -0.646 -0.511 1.00 87.62 245 MET A C 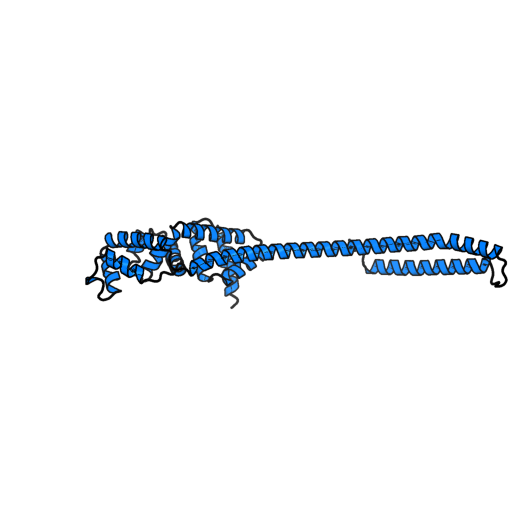1
ATOM 1993 O O . MET A 1 245 ? -8.775 -1.496 0.228 1.00 87.62 245 MET A O 1
ATOM 1997 N N . PHE A 1 246 ? -9.001 0.120 -1.323 1.00 85.94 246 PHE A N 1
ATOM 1998 C CA . PHE A 1 246 ? -10.457 0.087 -1.418 1.00 85.94 246 PHE A CA 1
ATOM 1999 C C . PHE A 1 246 ? -10.994 -1.165 -2.111 1.00 85.94 246 PHE A C 1
ATOM 2001 O O . PHE A 1 246 ? -12.146 -1.536 -1.907 1.00 85.94 246 PHE A O 1
ATOM 2008 N N . PHE A 1 247 ? -10.162 -1.857 -2.889 1.00 84.56 247 PHE A N 1
ATOM 2009 C CA . PHE A 1 247 ? -10.498 -3.174 -3.414 1.00 84.56 247 PHE A CA 1
ATOM 2010 C C . PHE A 1 247 ? -10.527 -4.253 -2.319 1.00 84.56 247 PHE A C 1
ATOM 2012 O O . PHE A 1 247 ? -11.307 -5.202 -2.399 1.00 84.56 247 PHE A O 1
ATOM 2019 N N . ARG A 1 248 ? -9.671 -4.136 -1.295 1.00 83.19 248 ARG A N 1
ATOM 2020 C CA . ARG A 1 248 ? -9.516 -5.166 -0.249 1.00 83.19 248 ARG A CA 1
ATOM 2021 C C . ARG A 1 248 ? -10.267 -4.869 1.032 1.00 83.19 248 ARG A C 1
ATOM 2023 O O . ARG A 1 248 ? -10.717 -5.804 1.693 1.00 83.19 248 ARG A O 1
ATOM 2030 N N . ILE A 1 249 ? -10.353 -3.596 1.384 1.00 83.06 249 ILE A N 1
ATOM 2031 C CA . ILE A 1 249 ? -11.024 -3.114 2.580 1.00 83.06 249 ILE A CA 1
ATOM 2032 C C . ILE A 1 249 ? -12.271 -2.366 2.141 1.00 83.06 249 ILE A C 1
ATOM 2034 O O . ILE A 1 249 ? -12.236 -1.580 1.196 1.00 83.06 249 ILE A O 1
ATOM 2038 N N . ASP A 1 250 ? -13.372 -2.605 2.848 1.00 84.25 250 ASP A N 1
ATOM 2039 C CA . ASP A 1 250 ? -14.597 -1.847 2.642 1.00 84.25 250 ASP A CA 1
ATOM 2040 C C . ASP A 1 250 ? -14.316 -0.344 2.746 1.00 84.25 250 ASP A C 1
ATOM 2042 O O . ASP A 1 250 ? -13.718 0.130 3.711 1.00 84.25 250 ASP A O 1
ATOM 2046 N N . VAL A 1 251 ? -14.741 0.404 1.732 1.00 82.94 251 VAL A N 1
ATOM 2047 C CA . VAL A 1 251 ? -14.431 1.830 1.605 1.00 82.94 251 VAL A CA 1
ATOM 2048 C C . VAL A 1 251 ? -14.918 2.624 2.815 1.00 82.94 251 VAL A C 1
ATOM 2050 O O . VAL A 1 251 ? -14.185 3.473 3.323 1.00 82.94 251 VAL A O 1
ATOM 2053 N N . ASN A 1 252 ? -16.118 2.322 3.320 1.00 81.69 252 ASN A N 1
ATOM 2054 C CA . ASN A 1 252 ? -16.667 3.014 4.481 1.00 81.69 252 ASN A CA 1
ATOM 2055 C C . ASN A 1 252 ? -15.851 2.683 5.727 1.00 81.69 252 ASN A C 1
ATOM 2057 O O . ASN A 1 252 ? -15.501 3.586 6.482 1.00 81.69 252 ASN A O 1
ATOM 2061 N N . PHE A 1 253 ? -15.476 1.413 5.899 1.00 81.88 253 PHE A N 1
ATOM 2062 C CA . PHE A 1 253 ? -14.614 1.003 7.004 1.00 81.88 253 PHE A CA 1
ATOM 2063 C C . PHE A 1 253 ? -13.249 1.698 6.958 1.00 81.88 253 PHE A C 1
ATOM 2065 O O . PHE A 1 253 ? -12.790 2.242 7.965 1.00 81.88 253 PHE A O 1
ATOM 2072 N N . ALA A 1 254 ? -12.614 1.729 5.784 1.00 82.00 254 ALA A N 1
ATOM 2073 C CA . ALA A 1 254 ? -11.333 2.390 5.582 1.00 82.00 254 ALA A CA 1
ATOM 2074 C C . ALA A 1 254 ? -11.421 3.886 5.915 1.00 82.00 254 ALA A C 1
ATOM 2076 O O . ALA A 1 254 ? -10.566 4.398 6.637 1.00 82.00 254 ALA A O 1
ATOM 2077 N N . LEU A 1 255 ? -12.472 4.574 5.456 1.00 81.94 255 LEU A N 1
ATOM 2078 C CA . LEU A 1 255 ? -12.714 5.979 5.785 1.00 81.94 255 LEU A CA 1
ATOM 2079 C C . LEU A 1 255 ? -12.925 6.200 7.284 1.00 81.94 255 LEU A C 1
ATOM 2081 O O . LEU A 1 255 ? -12.296 7.088 7.854 1.00 81.94 255 LEU A O 1
ATOM 2085 N N . THR A 1 256 ? -13.750 5.376 7.931 1.00 80.31 256 THR A N 1
ATOM 2086 C CA . THR A 1 256 ? -13.977 5.436 9.381 1.00 80.31 256 THR A CA 1
ATOM 2087 C C . THR A 1 256 ? -12.676 5.226 10.160 1.00 80.31 256 THR A C 1
ATOM 2089 O O . THR A 1 256 ? -12.393 5.944 11.118 1.00 80.31 256 THR A O 1
ATOM 2092 N N . CYS A 1 257 ? -11.815 4.313 9.709 1.00 78.69 257 CYS A N 1
ATOM 2093 C CA . CYS A 1 257 ? -10.501 4.107 10.311 1.00 78.69 257 CYS A CA 1
ATOM 2094 C C . CYS A 1 257 ? -9.551 5.285 10.068 1.00 78.69 257 CYS A C 1
ATOM 2096 O O . CYS A 1 257 ? -8.803 5.655 10.968 1.00 78.69 257 CYS A O 1
ATOM 2098 N N . ILE A 1 258 ? -9.575 5.901 8.883 1.00 79.62 258 ILE A N 1
ATOM 2099 C CA . ILE A 1 258 ? -8.784 7.104 8.578 1.00 79.62 258 ILE A CA 1
ATOM 2100 C C . ILE A 1 258 ? -9.225 8.277 9.465 1.00 79.62 258 ILE A C 1
ATOM 2102 O O . ILE A 1 258 ? -8.375 8.984 10.008 1.00 79.62 258 ILE A O 1
ATOM 2106 N N . GLN A 1 259 ? -10.536 8.452 9.654 1.00 76.81 259 GLN A N 1
ATOM 2107 C CA . GLN A 1 259 ? -11.105 9.443 10.570 1.00 76.81 259 GLN A CA 1
ATOM 2108 C C . GLN A 1 259 ? -10.688 9.175 12.017 1.00 76.81 259 GLN A C 1
ATOM 2110 O O . GLN A 1 259 ? -10.294 10.106 12.705 1.00 76.81 259 GLN A O 1
ATOM 2115 N N . TYR A 1 260 ? -10.683 7.916 12.458 1.00 75.19 260 TYR A N 1
ATOM 2116 C CA . TYR A 1 260 ? -10.206 7.538 13.791 1.00 75.19 260 TYR A CA 1
ATOM 2117 C C . TYR A 1 260 ? -8.698 7.779 13.981 1.00 75.19 260 TYR A C 1
ATOM 2119 O O . TYR A 1 260 ? -8.256 8.320 14.993 1.00 75.19 260 TYR A O 1
ATOM 2127 N N . LEU A 1 261 ? -7.881 7.421 12.988 1.00 70.31 261 LEU A N 1
ATOM 2128 C CA . LEU A 1 261 ? -6.424 7.585 13.032 1.00 70.31 261 LEU A CA 1
ATOM 2129 C C . LEU A 1 261 ? -5.957 9.050 12.991 1.00 70.31 261 LEU A C 1
ATOM 2131 O O . LEU A 1 261 ? -4.763 9.310 13.170 1.00 70.31 261 LEU A O 1
ATOM 2135 N N . ASN A 1 262 ? -6.884 9.990 12.791 1.00 58.53 262 ASN A N 1
ATOM 2136 C CA . ASN A 1 262 ? -6.696 11.429 12.952 1.00 58.53 262 ASN A CA 1
ATOM 2137 C C . ASN A 1 262 ? -5.994 11.776 14.275 1.00 58.53 262 ASN A C 1
ATOM 2139 O O . ASN A 1 262 ? -4.992 12.486 14.274 1.00 58.53 262 ASN A O 1
ATOM 2143 N N . GLU A 1 263 ? -6.430 11.181 15.383 1.00 58.78 263 GLU A N 1
ATOM 2144 C CA . GLU A 1 263 ? -5.872 11.477 16.708 1.00 58.78 263 GLU A CA 1
ATOM 2145 C C . GLU A 1 263 ? -4.479 10.879 16.945 1.00 58.78 263 GLU A C 1
ATOM 2147 O O . GLU A 1 263 ? -3.772 11.260 17.876 1.00 58.78 263 GLU A O 1
ATOM 2152 N N . LEU A 1 264 ? -4.047 9.950 16.088 1.00 60.69 264 LEU A N 1
ATOM 2153 C CA . LEU A 1 264 ? -2.801 9.196 16.249 1.00 60.69 264 LEU A CA 1
ATOM 2154 C C . LEU A 1 264 ? -1.698 9.635 15.265 1.00 60.69 264 LEU A C 1
ATOM 2156 O O . LEU A 1 264 ? -0.623 9.026 15.215 1.00 60.69 264 LEU A O 1
ATOM 2160 N N . GLY A 1 265 ? -1.926 10.722 14.512 1.00 68.94 265 GLY A N 1
ATOM 2161 C CA . GLY A 1 265 ? -0.867 11.491 13.847 1.00 68.94 265 GLY A CA 1
ATOM 2162 C C . GLY A 1 265 ? -0.815 11.425 12.317 1.00 68.94 265 GLY A C 1
ATOM 2163 O O . GLY A 1 265 ? 0.289 11.330 11.774 1.00 68.94 265 GLY A O 1
ATOM 2164 N N . LEU A 1 266 ? -1.963 11.448 11.629 1.00 76.31 266 LEU A N 1
ATOM 2165 C CA . LEU A 1 266 ? -2.073 11.854 10.213 1.00 76.31 266 LEU A CA 1
ATOM 2166 C C . LEU A 1 266 ? -2.364 13.363 10.143 1.00 76.31 266 LEU A C 1
ATOM 2168 O O . LEU A 1 266 ? -3.208 13.850 10.893 1.00 76.31 266 LEU A O 1
ATOM 2172 N N . THR A 1 267 ? -1.699 14.105 9.253 1.00 80.31 267 THR A N 1
ATOM 2173 C CA . THR A 1 267 ? -1.980 15.544 9.069 1.00 80.31 267 THR A CA 1
ATOM 2174 C C . THR A 1 267 ? -3.309 15.762 8.337 1.00 80.31 267 THR A C 1
ATOM 2176 O O . THR A 1 267 ? -3.784 14.874 7.628 1.00 80.31 267 THR A O 1
ATOM 2179 N N . ASP A 1 268 ? -3.923 16.940 8.476 1.00 80.75 268 ASP A N 1
ATOM 2180 C CA . ASP A 1 268 ? -5.171 17.268 7.764 1.00 80.75 268 ASP A CA 1
ATOM 2181 C C . ASP A 1 268 ? -5.017 17.173 6.241 1.00 80.75 268 ASP A C 1
ATOM 2183 O O . ASP A 1 268 ? -5.877 16.617 5.564 1.00 80.75 268 ASP A O 1
ATOM 2187 N N . GLU A 1 269 ? -3.868 17.606 5.720 1.00 82.38 269 GLU A N 1
ATOM 2188 C CA . GLU A 1 269 ? -3.511 17.494 4.303 1.00 82.38 269 GLU A CA 1
ATOM 2189 C C . GLU A 1 269 ? -3.484 16.030 3.836 1.00 82.38 269 GLU A C 1
ATOM 2191 O O . GLU A 1 269 ? -4.032 15.687 2.791 1.00 82.38 269 GLU A O 1
ATOM 2196 N N . GLN A 1 270 ? -2.923 15.128 4.651 1.00 81.56 270 GLN A N 1
ATOM 2197 C CA . GLN A 1 270 ? -2.914 13.696 4.352 1.00 81.56 270 GLN A CA 1
ATOM 2198 C C . GLN A 1 270 ? -4.327 13.114 4.299 1.00 81.56 270 GLN A C 1
ATOM 2200 O O . GLN A 1 270 ? -4.598 12.280 3.442 1.00 81.56 270 GLN A O 1
ATOM 2205 N N . LYS A 1 271 ? -5.244 13.554 5.169 1.00 76.50 271 LYS A N 1
ATOM 2206 C CA . LYS A 1 271 ? -6.652 13.116 5.131 1.00 76.50 271 LYS A CA 1
ATOM 2207 C C . LYS A 1 271 ? -7.352 13.591 3.874 1.00 76.50 271 LYS A C 1
ATOM 2209 O O . LYS A 1 271 ? -8.137 12.844 3.288 1.00 76.50 271 LYS A O 1
ATOM 2214 N N . GLU A 1 272 ? -7.069 14.825 3.472 1.00 83.94 272 GLU A N 1
ATOM 2215 C CA . GLU A 1 272 ? -7.688 15.419 2.299 1.00 83.94 272 GLU A CA 1
ATOM 2216 C C . GLU A 1 272 ? -7.389 14.599 1.043 1.00 83.94 272 GLU A C 1
ATOM 2218 O O . GLU A 1 272 ? -8.279 14.418 0.221 1.00 83.94 272 GLU A O 1
ATOM 2223 N N . ILE A 1 273 ? -6.194 13.999 0.945 1.00 84.75 273 ILE A N 1
ATOM 2224 C CA . ILE A 1 273 ? -5.835 13.079 -0.147 1.00 84.75 273 ILE A CA 1
ATOM 2225 C C . ILE A 1 273 ? -6.837 11.918 -0.239 1.00 84.75 273 ILE A C 1
ATOM 2227 O O . ILE A 1 273 ? -7.384 11.665 -1.312 1.00 84.75 273 ILE A O 1
ATOM 2231 N N . PHE A 1 274 ? -7.130 11.237 0.874 1.00 83.00 274 PHE A N 1
ATOM 2232 C CA . PHE A 1 274 ? -8.068 10.105 0.887 1.00 83.00 274 PHE A CA 1
ATOM 2233 C C . PHE A 1 274 ? -9.511 10.541 0.609 1.00 83.00 274 PHE A C 1
ATOM 2235 O O . PHE A 1 274 ? -10.215 9.897 -0.171 1.00 83.00 274 PHE A O 1
ATOM 2242 N N . LEU A 1 275 ? -9.950 11.645 1.222 1.00 82.94 275 LEU A N 1
ATOM 2243 C CA . LEU A 1 275 ? -11.309 12.169 1.056 1.00 82.94 275 LEU A CA 1
ATOM 2244 C C . LEU A 1 275 ? -11.555 12.672 -0.370 1.00 82.94 275 LEU A C 1
ATOM 2246 O O . LEU A 1 275 ? -12.606 12.396 -0.947 1.00 82.94 275 LEU A O 1
ATOM 2250 N N . ASN A 1 276 ? -10.594 13.388 -0.953 1.00 86.38 276 ASN A N 1
ATOM 2251 C CA . ASN A 1 276 ? -10.684 13.892 -2.321 1.00 86.38 276 ASN A CA 1
ATOM 2252 C C . ASN A 1 276 ? -10.644 12.746 -3.326 1.00 86.38 276 ASN A C 1
ATOM 2254 O O . ASN A 1 276 ? -11.430 12.746 -4.275 1.00 86.38 276 ASN A O 1
ATOM 2258 N N . TYR A 1 277 ? -9.805 11.738 -3.081 1.00 84.31 277 TYR A N 1
ATOM 2259 C CA . TYR A 1 277 ? -9.774 10.545 -3.913 1.00 84.31 277 TYR A CA 1
ATOM 2260 C C . TYR A 1 277 ? -11.131 9.823 -3.900 1.00 84.31 277 TYR A C 1
ATOM 2262 O O . TYR A 1 277 ? -11.708 9.624 -4.968 1.00 84.31 277 TYR A O 1
ATOM 2270 N N . HIS A 1 278 ? -11.721 9.562 -2.726 1.00 81.44 278 HIS A N 1
ATOM 2271 C CA . HIS A 1 278 ? -13.065 8.974 -2.632 1.00 81.44 278 HIS A CA 1
ATOM 2272 C C . HIS A 1 278 ? -14.136 9.834 -3.323 1.00 81.44 278 HIS A C 1
ATOM 2274 O O . HIS A 1 278 ? -15.000 9.319 -4.033 1.00 81.44 278 HIS A O 1
ATOM 2280 N N . LYS A 1 279 ? -14.130 11.158 -3.123 1.00 83.81 279 LYS A N 1
ATOM 2281 C CA . LYS A 1 279 ? -15.095 12.048 -3.793 1.00 83.81 279 LYS A CA 1
ATOM 2282 C C . LYS A 1 279 ? -14.967 11.964 -5.315 1.00 83.81 279 LYS A C 1
ATOM 2284 O O . LYS A 1 279 ? -15.981 11.941 -6.005 1.00 83.81 279 LYS A O 1
ATOM 2289 N N . SER A 1 280 ? -13.742 11.883 -5.835 1.00 82.94 280 SER A N 1
ATOM 2290 C CA . SER A 1 280 ? -13.493 11.764 -7.274 1.00 82.94 280 SER A CA 1
ATOM 2291 C C . SER A 1 280 ? -13.843 10.387 -7.853 1.00 82.94 280 SER A C 1
ATOM 2293 O O . SER A 1 280 ? -14.306 10.317 -8.991 1.00 82.94 280 SER A O 1
ATOM 2295 N N . SER A 1 281 ? -13.678 9.304 -7.085 1.00 75.88 281 SER A N 1
ATOM 2296 C CA . SER A 1 281 ? -14.042 7.952 -7.525 1.00 75.88 281 SER A CA 1
ATOM 2297 C C . SER A 1 281 ? -15.555 7.711 -7.484 1.00 75.88 281 SER A C 1
ATOM 2299 O O . SER A 1 281 ? -16.094 7.093 -8.397 1.00 75.88 281 SER A O 1
ATOM 2301 N N . CYS A 1 282 ? -16.263 8.255 -6.488 1.00 71.38 282 CYS A N 1
ATOM 2302 C CA . CYS A 1 282 ? -17.721 8.130 -6.378 1.00 71.38 282 CYS A CA 1
ATOM 2303 C C . CYS A 1 282 ? -18.504 9.173 -7.188 1.00 71.38 282 CYS A C 1
ATOM 2305 O O . CYS A 1 282 ? -19.638 8.907 -7.560 1.00 71.38 282 CYS A O 1
ATOM 2307 N N . GLY A 1 283 ? -17.927 10.343 -7.484 1.00 57.31 283 GLY A N 1
ATOM 2308 C CA . GLY A 1 283 ? -18.585 11.401 -8.265 1.00 57.31 283 GLY A CA 1
ATOM 2309 C C . GLY A 1 283 ? -18.668 11.144 -9.776 1.00 57.31 283 GLY A C 1
ATOM 2310 O O . GLY A 1 283 ? -19.255 11.949 -10.492 1.00 57.31 283 GLY A O 1
ATOM 2311 N N . ASN A 1 284 ? -18.078 10.048 -10.262 1.00 49.22 284 ASN A N 1
ATOM 2312 C CA . ASN A 1 284 ? -18.112 9.626 -11.666 1.00 49.22 284 ASN A CA 1
ATOM 2313 C C . ASN A 1 284 ? -19.110 8.479 -11.939 1.00 49.22 284 ASN A C 1
ATOM 2315 O O . ASN A 1 284 ? -19.067 7.888 -13.021 1.00 49.22 284 ASN A O 1
ATOM 2319 N N . HIS A 1 285 ? -19.997 8.169 -10.986 1.00 40.78 285 HIS A N 1
ATOM 2320 C CA . HIS A 1 285 ? -21.060 7.170 -11.126 1.00 40.78 285 HIS A CA 1
ATOM 2321 C C . HIS A 1 285 ? -22.452 7.769 -10.937 1.00 40.78 285 HIS A C 1
ATOM 2323 O O . HIS A 1 285 ? -22.632 8.580 -10.004 1.00 40.78 285 HIS A O 1
#

Sequence (285 aa):
MLVNADSSKKFVSWYIKSLCSVFIIIVFVFFYRFGFNFNTTLETWVHSASFFNNILTPPLLAITSVFILLTWRTSKTELEATKTLLEKQLASKDLVEDLETFSRRLSDLSNVERLSLNPGAKSRLKFYLVSTLDMNNNLYSHAAQWMEGLADSLDKREFTLYYLSQVDLEVRKCIESYSRLMEHDMTLPEVISEWFSHPDVINLVAGFAFIKSSEGQIWVSSFSKLLKNVCNKEASIQAKYLDEMFFRIDVNFALTCIQYLNELGLTDEQKEIFLNYHKSSCGNH

pLDDT: mean 76.35, std 10.57, range [38.16, 91.0]